Protein AF-A0A0H5C6K2-F1 (afdb_monomer_lite)

Organism: Cyberlindnera jadinii (strain ATCC 18201 / CBS 1600 / BCRC 20928 / JCM 3617 / NBRC 0987 / NRRL Y-1542) (NCBI:txid983966)

Sequence (205 aa):
MAVAGAQMPLRSHQVSTGSPVPYDTERLTTKINMSQKLSKSTRQRLQNIRKFIDPLELQDEFLLMTLYPSKTHSITVKQDSGETVNIDSKSLEMLGWSLYNLERTKATLEVGAENASDALDIFSSATHKKLQKQSTLSRFLSGKGYSDSVVTSTGQSTPYKMVQSSLFILLGIIAYKFGKKSAQEFLQQKVFSSRRNIFEIAAKS

Secondary structure (DSSP, 8-state):
-----------------------------EE--TTSPPPHHHHHHHHHHHHHHTT----HHHHHHHH-TTS-EEEEEE-TTS-EEEEEHHHHHHHHHHHHHHHHHHHHHHHHTTT-SSHHHHHHSHHHHHHTSHHHHHHHHHHTT-GGGPPPSSSSSPPHHHHHHHHHHHHHHHHHHHHHHHHHHHIIIIIISSTT-HHHHHHH-

Foldseek 3Di:
DDDDDDDDDDPPPPPPPPDDDDPPDPQPADEPDPPDDDDPLLVVLLVLVPVLQPPDDDDVLLLVCLQELVHWYWDWDQDPVRDIDIDILVQQLVQLVVLLVVLLLVLLQVVCVVPDPDSVVSCVDQLNVLLPDLVLVLVLCVVSVNQSSHDDPPPDRRDSVSSSSSSSSVLSVCCVPVNSVRSSVSCVDNARPDDSHSSVSSVVD

pLDDT: mean 78.68, std 19.59, range [29.94, 97.44]

Radius of gyration: 21.98 Å; chains: 1; bounding box: 91×37×50 Å

Structure (mmCIF, N/CA/C/O backbone):
data_AF-A0A0H5C6K2-F1
#
_entry.id   AF-A0A0H5C6K2-F1
#
loop_
_atom_site.group_PDB
_atom_site.id
_atom_site.type_symbol
_atom_site.label_atom_id
_atom_site.label_alt_id
_atom_site.label_comp_id
_atom_site.label_asym_id
_atom_site.label_entity_id
_atom_site.label_seq_id
_atom_site.pdbx_PDB_ins_code
_atom_site.Cartn_x
_atom_site.Cartn_y
_atom_site.Cartn_z
_atom_site.occupancy
_atom_site.B_iso_or_equiv
_atom_site.auth_seq_id
_atom_site.auth_comp_id
_atom_site.auth_asym_id
_atom_site.auth_atom_id
_atom_site.pdbx_PDB_model_num
ATOM 1 N N . MET A 1 1 ? 69.060 4.049 17.503 1.00 42.59 1 MET A N 1
ATOM 2 C CA . MET A 1 1 ? 68.219 4.868 16.604 1.00 42.59 1 MET A CA 1
ATOM 3 C C . MET A 1 1 ? 66.777 4.463 16.844 1.00 42.59 1 MET A C 1
ATOM 5 O O . MET A 1 1 ? 66.440 3.313 16.604 1.00 42.59 1 MET A O 1
ATOM 9 N N . ALA A 1 2 ? 65.988 5.353 17.442 1.00 38.66 2 ALA A N 1
ATOM 10 C CA . ALA A 1 2 ? 64.596 5.108 17.802 1.00 38.66 2 ALA A CA 1
ATOM 11 C C . ALA A 1 2 ? 63.689 5.574 16.656 1.00 38.66 2 ALA A C 1
ATOM 13 O O . ALA A 1 2 ? 63.807 6.717 16.221 1.00 38.66 2 ALA A O 1
ATOM 14 N N . VAL A 1 3 ? 62.801 4.703 16.174 1.00 42.66 3 VAL A N 1
ATOM 15 C CA . VAL A 1 3 ? 61.719 5.087 15.259 1.00 42.66 3 VAL A CA 1
ATOM 16 C C . VAL A 1 3 ? 60.439 5.124 16.082 1.00 42.66 3 VAL A C 1
ATOM 18 O O . VAL A 1 3 ? 59.968 4.104 16.579 1.00 42.66 3 VAL A O 1
ATOM 21 N N . ALA A 1 4 ? 59.948 6.343 16.288 1.00 37.59 4 ALA A N 1
ATOM 22 C CA . ALA A 1 4 ? 58.731 6.650 17.014 1.00 37.59 4 ALA A CA 1
ATOM 23 C C . ALA A 1 4 ? 57.501 6.122 16.261 1.00 37.59 4 ALA A C 1
ATOM 25 O O . ALA A 1 4 ? 57.364 6.318 15.052 1.00 37.59 4 ALA A O 1
ATOM 26 N N . GLY A 1 5 ? 56.595 5.475 16.995 1.00 38.56 5 GLY A N 1
ATOM 27 C CA . GLY A 1 5 ? 55.274 5.101 16.507 1.00 38.56 5 GLY A CA 1
ATOM 28 C C . GLY A 1 5 ? 54.424 6.346 16.267 1.00 38.56 5 GLY A C 1
ATOM 29 O O . GLY A 1 5 ? 54.070 7.057 17.205 1.00 38.56 5 GLY A O 1
ATOM 30 N N . ALA A 1 6 ? 54.087 6.603 15.005 1.00 39.78 6 ALA A N 1
ATOM 31 C CA . ALA A 1 6 ? 53.110 7.614 14.633 1.00 39.78 6 ALA A CA 1
ATOM 32 C C . ALA A 1 6 ? 51.699 7.035 14.814 1.00 39.78 6 ALA A C 1
ATOM 34 O O . ALA A 1 6 ? 51.180 6.308 13.969 1.00 39.78 6 ALA A O 1
ATOM 35 N N . GLN A 1 7 ? 51.092 7.346 15.954 1.00 40.09 7 GLN A N 1
ATOM 36 C CA . GLN A 1 7 ? 49.690 7.078 16.242 1.00 40.09 7 GLN A CA 1
ATOM 37 C C . GLN A 1 7 ? 48.852 8.139 15.514 1.00 40.09 7 GLN A C 1
ATOM 39 O O . GLN A 1 7 ? 48.909 9.320 15.852 1.00 40.09 7 GLN A O 1
ATOM 44 N N . MET A 1 8 ? 48.116 7.747 14.470 1.00 39.78 8 MET A N 1
ATOM 45 C CA . MET A 1 8 ? 47.188 8.663 13.803 1.00 39.78 8 MET A CA 1
ATOM 46 C C . MET A 1 8 ? 45.977 8.934 14.711 1.00 39.78 8 MET A C 1
ATOM 48 O O . MET A 1 8 ? 45.333 7.980 15.152 1.00 39.78 8 MET A O 1
ATOM 52 N N . PRO A 1 9 ? 45.620 10.202 14.986 1.00 40.38 9 PRO A N 1
ATOM 53 C CA . PRO A 1 9 ? 44.403 10.513 15.719 1.00 40.38 9 PRO A CA 1
ATOM 54 C C . PRO A 1 9 ? 43.186 10.327 14.804 1.00 40.38 9 PRO A C 1
ATOM 56 O O . PRO A 1 9 ? 43.041 11.011 13.789 1.00 40.38 9 PRO A O 1
ATOM 59 N N . LEU A 1 10 ? 42.281 9.421 15.182 1.00 40.25 10 LEU A N 1
ATOM 60 C CA . LEU A 1 10 ? 40.931 9.353 14.624 1.00 40.25 10 LEU A CA 1
ATOM 61 C C . LEU A 1 10 ? 40.199 10.650 14.993 1.00 40.25 10 LEU A C 1
ATOM 63 O O . LEU A 1 10 ? 39.719 10.809 16.115 1.00 40.25 10 LEU A O 1
ATOM 67 N N . ARG A 1 11 ? 40.130 11.601 14.056 1.00 38.72 11 ARG A N 1
ATOM 68 C CA . ARG A 1 11 ? 39.234 12.753 14.176 1.00 38.72 11 ARG A CA 1
ATOM 69 C C . ARG A 1 11 ? 37.800 12.236 14.150 1.00 38.72 11 ARG A C 1
ATOM 71 O O . ARG A 1 11 ? 37.319 11.760 13.125 1.00 38.72 11 ARG A O 1
ATOM 78 N N . SER A 1 12 ? 37.121 12.342 15.286 1.00 40.81 12 SER A N 1
ATOM 79 C CA . SER A 1 12 ? 35.677 12.206 15.376 1.00 40.81 12 SER A CA 1
ATOM 80 C C . SER A 1 12 ? 35.042 13.317 14.542 1.00 40.81 12 SER A C 1
ATOM 82 O O . SER A 1 12 ? 34.990 14.480 14.940 1.00 40.81 12 SER A O 1
ATOM 84 N N . HIS A 1 13 ? 34.563 12.978 13.349 1.00 36.88 13 HIS A N 1
ATOM 85 C CA . HIS A 1 13 ? 33.637 13.852 12.649 1.00 36.88 13 HIS A CA 1
ATOM 86 C C . HIS A 1 13 ? 32.327 13.854 13.440 1.00 36.88 13 HIS A C 1
ATOM 88 O O . HIS A 1 13 ? 31.492 12.963 13.300 1.00 36.88 13 HIS A O 1
ATOM 94 N N . GLN A 1 14 ? 32.174 14.854 14.312 1.00 33.66 14 GLN A N 1
ATOM 95 C CA . GLN A 1 14 ? 30.870 15.292 14.784 1.00 33.66 14 GLN A CA 1
ATOM 96 C C . GLN A 1 14 ? 30.034 15.620 13.547 1.00 33.66 14 GLN A C 1
ATOM 98 O O . GLN A 1 14 ? 30.289 16.597 12.843 1.00 33.66 14 GLN A O 1
ATOM 103 N N . VAL A 1 15 ? 29.049 14.773 13.261 1.00 30.81 15 VAL A N 1
ATOM 104 C CA . VAL A 1 15 ? 27.976 15.108 12.333 1.00 30.81 15 VAL A CA 1
ATOM 105 C C . VAL A 1 15 ? 27.206 16.243 12.994 1.00 30.81 15 VAL A C 1
ATOM 107 O O . VAL A 1 15 ? 26.457 16.022 13.942 1.00 30.81 15 VAL A O 1
ATOM 110 N N . SER A 1 16 ? 27.461 17.468 12.535 1.00 32.25 16 SER A N 1
ATOM 111 C CA . SER A 1 16 ? 26.659 18.638 12.873 1.00 32.25 16 SER A CA 1
ATOM 112 C C . SER A 1 16 ? 25.232 18.356 12.415 1.00 32.25 16 SER A C 1
ATOM 114 O O . SER A 1 16 ? 24.922 18.373 11.221 1.00 32.25 16 SER A O 1
ATOM 116 N N . THR A 1 17 ? 24.376 17.996 13.364 1.00 34.06 17 THR A N 1
ATOM 117 C CA . THR A 1 17 ? 22.940 17.890 13.165 1.00 34.06 17 THR A CA 1
ATOM 118 C C . THR A 1 17 ? 22.420 19.308 12.988 1.00 34.06 17 THR A C 1
ATOM 120 O O . THR A 1 17 ? 22.147 20.022 13.950 1.00 34.06 17 THR A O 1
ATOM 123 N N . GLY A 1 18 ? 22.353 19.733 11.723 1.00 29.94 18 GLY A N 1
ATOM 124 C CA . GLY A 1 18 ? 21.703 20.974 11.328 1.00 29.94 18 GLY A CA 1
ATOM 125 C C . GLY A 1 18 ? 20.353 21.095 12.031 1.00 29.94 18 GLY A C 1
ATOM 126 O O . GLY A 1 18 ? 19.579 20.137 12.078 1.00 29.94 18 GLY A O 1
ATOM 127 N N . SER A 1 19 ? 20.147 22.261 12.636 1.00 30.78 19 SER A N 1
ATOM 128 C CA . SER A 1 19 ? 19.061 22.597 13.547 1.00 30.78 19 SER A CA 1
ATOM 129 C C . SER A 1 19 ? 17.696 22.049 13.108 1.00 30.78 19 SER A C 1
ATOM 131 O O . SER A 1 19 ? 17.355 22.125 11.923 1.00 30.78 19 SER A O 1
ATOM 133 N N . PRO A 1 20 ? 16.873 21.540 14.044 1.00 35.91 20 PRO A N 1
ATOM 134 C CA . PRO A 1 20 ? 15.529 21.096 13.723 1.00 35.91 20 PRO A CA 1
ATOM 135 C C . PRO A 1 20 ? 14.710 22.293 13.236 1.00 35.91 20 PRO A C 1
ATOM 137 O O . PRO A 1 20 ? 14.534 23.280 13.947 1.00 35.91 20 PRO A O 1
ATOM 140 N N . VAL A 1 21 ? 14.208 22.197 12.005 1.00 32.75 21 VAL A N 1
ATOM 141 C CA . VAL A 1 21 ? 13.169 23.091 11.489 1.00 32.75 21 VAL A CA 1
ATOM 142 C C . VAL A 1 21 ? 11.980 23.013 12.457 1.00 32.75 21 VAL A C 1
ATOM 144 O O . VAL A 1 21 ? 11.513 21.898 12.724 1.00 32.75 21 VAL A O 1
ATOM 147 N N . PRO A 1 22 ? 11.484 24.137 13.006 1.00 32.56 22 PRO A N 1
ATOM 148 C CA . PRO A 1 22 ? 10.365 24.111 13.929 1.00 32.56 22 PRO A CA 1
ATOM 149 C C . PRO A 1 22 ? 9.102 23.827 13.117 1.00 32.56 22 PRO A C 1
ATOM 151 O O . PRO A 1 22 ? 8.524 24.709 12.490 1.00 32.56 22 PRO A O 1
ATOM 154 N N . TYR A 1 23 ? 8.694 22.563 13.074 1.00 31.61 23 TYR A N 1
ATOM 155 C CA . TYR A 1 23 ? 7.354 22.212 12.633 1.00 31.61 23 TYR A CA 1
ATOM 156 C C . TYR A 1 23 ? 6.417 22.388 13.821 1.00 31.61 23 TYR A C 1
ATOM 158 O O . TYR A 1 23 ? 6.232 21.456 14.610 1.00 31.61 23 TYR A O 1
ATOM 166 N N . ASP A 1 24 ? 5.810 23.570 13.915 1.00 33.16 24 ASP A N 1
ATOM 167 C CA . ASP A 1 24 ? 4.549 23.744 14.629 1.00 33.16 24 ASP A CA 1
ATOM 168 C C . ASP A 1 24 ? 3.523 22.809 13.984 1.00 33.16 24 ASP A C 1
ATOM 170 O O . ASP A 1 24 ? 2.923 23.076 12.943 1.00 33.16 24 ASP A O 1
ATOM 174 N N . THR A 1 25 ? 3.390 21.628 14.577 1.00 33.69 25 THR A N 1
ATOM 175 C CA . THR A 1 25 ? 2.281 20.725 14.322 1.00 33.69 25 THR A CA 1
ATOM 176 C C . THR A 1 25 ? 1.511 20.644 15.620 1.00 33.69 25 THR A C 1
ATOM 178 O O . THR A 1 25 ? 1.901 19.919 16.534 1.00 33.69 25 THR A O 1
ATOM 181 N N . GLU A 1 26 ? 0.399 21.368 15.699 1.00 30.89 26 GLU A N 1
ATOM 182 C CA . GLU A 1 26 ? -0.690 21.004 16.596 1.00 30.89 26 GLU A CA 1
ATOM 183 C C . GLU A 1 26 ? -1.102 19.564 16.249 1.00 30.89 26 GLU A C 1
ATOM 185 O O . GLU A 1 26 ? -1.871 19.286 15.325 1.00 30.89 26 GLU A O 1
ATOM 190 N N . ARG A 1 27 ? -0.477 18.597 16.927 1.00 37.56 27 ARG A N 1
ATOM 191 C CA . ARG A 1 27 ? -0.704 17.166 16.739 1.00 37.56 27 ARG A CA 1
ATOM 192 C C . ARG A 1 27 ? -2.030 16.805 17.391 1.00 37.56 27 ARG A C 1
ATOM 194 O O . ARG A 1 27 ? -2.074 16.330 18.523 1.00 37.56 27 ARG A O 1
ATOM 201 N N . LEU A 1 28 ? -3.115 16.996 16.651 1.00 35.28 28 LEU A N 1
ATOM 202 C CA . LEU A 1 28 ? -4.430 16.471 17.006 1.00 35.28 28 LEU A CA 1
ATOM 203 C C . LEU A 1 28 ? -4.390 14.935 16.960 1.00 35.28 28 LEU A C 1
ATOM 205 O O . LEU A 1 28 ? -4.628 14.312 15.923 1.00 35.28 28 LEU A O 1
ATOM 209 N N . THR A 1 29 ? -4.067 14.315 18.095 1.00 44.44 29 THR A N 1
ATOM 210 C CA . THR A 1 29 ? -4.203 12.867 18.285 1.00 44.44 29 THR A CA 1
ATOM 211 C C . THR A 1 29 ? -5.687 12.564 18.421 1.00 44.44 29 THR A C 1
ATOM 213 O O . THR A 1 29 ? -6.300 12.874 19.439 1.00 44.44 29 THR A O 1
ATOM 216 N N . THR A 1 30 ? -6.296 11.996 17.382 1.00 49.84 30 THR A N 1
ATOM 217 C CA . THR A 1 30 ? -7.721 11.646 17.428 1.00 49.84 30 THR A CA 1
ATOM 218 C C . THR A 1 30 ? -7.857 10.180 17.817 1.00 49.84 30 THR A C 1
ATOM 220 O O . THR A 1 30 ? -7.577 9.300 16.999 1.00 49.84 30 THR A O 1
ATOM 223 N N . LYS A 1 31 ? -8.310 9.912 19.049 1.00 54.56 31 LYS A N 1
ATOM 224 C CA . LYS A 1 31 ? -8.810 8.582 19.423 1.00 54.56 31 LYS A CA 1
ATOM 225 C C . LYS A 1 31 ? -10.087 8.317 18.626 1.00 54.56 31 LYS A C 1
ATOM 227 O O . LYS A 1 31 ? -11.020 9.117 18.678 1.00 54.56 31 LYS A O 1
ATOM 232 N N . ILE A 1 32 ? -10.125 7.224 17.872 1.00 57.81 32 ILE A N 1
ATOM 233 C CA . ILE A 1 32 ? -11.318 6.826 17.118 1.00 57.81 32 ILE A CA 1
ATOM 234 C C . ILE A 1 32 ? -12.356 6.332 18.138 1.00 57.81 32 ILE A C 1
ATOM 236 O O . ILE A 1 32 ? -12.211 5.251 18.699 1.00 57.81 32 ILE A O 1
ATOM 240 N N . ASN A 1 33 ? -13.369 7.153 18.436 1.00 51.69 33 ASN A N 1
ATOM 241 C CA . ASN A 1 33 ? -14.470 6.786 19.328 1.00 51.69 33 ASN A CA 1
ATOM 242 C C . ASN A 1 33 ? -15.646 6.256 18.489 1.00 51.69 33 ASN A C 1
ATOM 244 O O . ASN A 1 33 ? -16.314 7.017 17.791 1.00 51.69 33 ASN A O 1
ATOM 248 N N . MET A 1 34 ? -15.881 4.944 18.550 1.00 50.41 34 MET A N 1
ATOM 249 C CA . MET A 1 34 ? -16.854 4.206 17.725 1.00 50.41 34 MET A CA 1
ATOM 250 C C . MET A 1 34 ? -18.328 4.433 18.110 1.00 50.41 34 MET A C 1
ATOM 252 O O . MET A 1 34 ? -19.223 3.877 17.480 1.00 50.41 34 MET A O 1
ATOM 256 N N . SER A 1 35 ? -18.615 5.258 19.121 1.00 50.59 35 SER A N 1
ATOM 257 C CA . SER A 1 35 ? -19.991 5.536 19.566 1.00 50.59 35 SER A CA 1
ATOM 258 C C . SER A 1 35 ? -20.823 6.368 18.574 1.00 50.59 35 SER A C 1
ATOM 260 O O . SER A 1 35 ? -22.037 6.489 18.738 1.00 50.59 35 SER A O 1
ATOM 262 N N . GLN A 1 36 ? -20.214 6.913 17.515 1.00 56.66 36 GLN A N 1
ATOM 263 C CA . GLN A 1 36 ? -20.906 7.694 16.486 1.00 56.66 36 GLN A CA 1
ATOM 264 C C . GLN A 1 36 ? -21.163 6.877 15.213 1.00 56.66 36 GLN A C 1
ATOM 266 O O . GLN A 1 36 ? -20.256 6.280 14.634 1.00 56.66 36 GLN A O 1
ATOM 271 N N . LYS A 1 37 ? -22.410 6.901 14.718 1.00 69.94 37 LYS A N 1
ATOM 272 C CA . LYS A 1 37 ? -22.771 6.299 13.423 1.00 69.94 37 LYS A CA 1
ATOM 273 C C . LYS A 1 37 ? -21.938 6.929 12.298 1.00 69.94 37 LYS A C 1
ATOM 275 O O . LYS A 1 37 ? -22.050 8.126 12.042 1.00 69.94 37 LYS A O 1
ATOM 280 N N . LEU A 1 38 ? -21.171 6.109 11.573 1.00 79.38 38 LEU A N 1
ATOM 281 C CA . LEU A 1 38 ? -20.408 6.552 10.402 1.00 79.38 38 LEU A CA 1
ATOM 282 C C . LEU A 1 38 ? -21.331 7.152 9.330 1.00 79.38 38 LEU A C 1
ATOM 284 O O . LEU A 1 38 ? -22.403 6.607 9.031 1.00 79.38 38 LEU A O 1
ATOM 288 N N . SER A 1 39 ? -20.891 8.241 8.699 1.00 85.38 39 SER A N 1
ATOM 289 C CA . SER A 1 39 ? -21.607 8.867 7.582 1.00 85.38 39 SER A CA 1
ATOM 290 C C . SER A 1 39 ? -21.685 7.928 6.363 1.00 85.38 39 SER A C 1
ATOM 292 O O . SER A 1 39 ? -20.891 6.993 6.218 1.00 85.38 39 SER A O 1
ATOM 294 N N . LYS A 1 40 ? -22.640 8.174 5.453 1.00 86.19 40 LYS A N 1
ATOM 295 C CA . LYS A 1 40 ? -22.787 7.390 4.210 1.00 86.19 40 LYS A CA 1
ATOM 296 C C . LYS A 1 40 ? -21.520 7.450 3.345 1.00 86.19 40 LYS A C 1
ATOM 298 O O . LYS A 1 40 ? -21.114 6.434 2.788 1.00 86.19 40 LYS A O 1
ATOM 303 N N . SER A 1 41 ? -20.879 8.618 3.267 1.00 87.25 41 SER A N 1
ATOM 304 C CA . SER A 1 41 ? -19.651 8.804 2.487 1.00 87.25 41 SER A CA 1
ATOM 305 C C . SER A 1 41 ? -18.470 8.038 3.084 1.00 87.25 41 SER A C 1
ATOM 307 O O . SER A 1 41 ? -17.743 7.385 2.340 1.00 87.25 41 SER A O 1
ATOM 309 N N . THR A 1 42 ? -18.310 8.041 4.411 1.00 87.25 42 THR A N 1
ATOM 310 C CA . THR A 1 42 ? -17.263 7.259 5.083 1.00 87.25 42 THR A CA 1
ATOM 311 C C . THR A 1 42 ? -17.458 5.766 4.841 1.00 87.25 42 THR A C 1
ATOM 313 O O . THR A 1 42 ? -16.512 5.090 4.449 1.00 87.25 42 THR A O 1
ATOM 316 N N . ARG A 1 43 ? -18.690 5.253 4.964 1.00 88.12 43 ARG A N 1
ATOM 317 C CA . ARG A 1 43 ? -18.991 3.839 4.675 1.00 88.12 43 ARG A CA 1
ATOM 318 C C . ARG A 1 43 ? -18.649 3.446 3.236 1.00 88.12 43 ARG A C 1
ATOM 320 O O . ARG A 1 43 ? -18.035 2.404 3.030 1.00 88.12 43 ARG A O 1
ATOM 327 N N . GLN A 1 44 ? -18.982 4.286 2.254 1.00 90.25 44 GLN A N 1
ATOM 328 C CA . GLN A 1 44 ? -18.636 4.024 0.852 1.00 90.25 44 GLN A CA 1
ATOM 329 C C . GLN A 1 44 ? -17.117 3.960 0.634 1.00 90.25 44 GLN A C 1
ATOM 331 O O . GLN A 1 44 ? -16.626 3.081 -0.071 1.00 90.25 44 GLN A O 1
ATOM 336 N N . ARG A 1 45 ? -16.358 4.862 1.264 1.00 91.56 45 ARG A N 1
ATOM 337 C CA . ARG A 1 45 ? -14.889 4.874 1.178 1.00 91.56 45 ARG A CA 1
ATOM 338 C C . ARG A 1 45 ? -14.268 3.638 1.830 1.00 91.56 45 ARG A C 1
ATOM 340 O O . ARG A 1 45 ? -13.368 3.037 1.252 1.00 91.56 45 ARG A O 1
ATOM 347 N N . LEU A 1 46 ? -14.792 3.206 2.979 1.00 91.56 46 LEU A N 1
ATOM 348 C CA . LEU A 1 46 ? -14.381 1.952 3.618 1.00 91.56 46 LEU A CA 1
ATOM 349 C C . LEU A 1 46 ? -14.656 0.743 2.717 1.00 91.56 46 LEU A C 1
ATOM 351 O O . LEU A 1 46 ? -13.798 -0.124 2.585 1.00 91.56 46 LEU A O 1
ATOM 355 N N . GLN A 1 47 ? -15.806 0.699 2.038 1.00 91.31 47 GLN A N 1
ATOM 356 C CA . GLN A 1 47 ? -16.108 -0.365 1.075 1.00 91.31 47 GLN A CA 1
ATOM 357 C C . GLN A 1 47 ? -15.129 -0.393 -0.104 1.00 91.31 47 GLN A C 1
ATOM 359 O O . GLN A 1 47 ? -14.753 -1.474 -0.552 1.00 91.31 47 GLN A O 1
ATOM 364 N N . ASN A 1 48 ? -14.694 0.766 -0.600 1.00 91.31 48 ASN A N 1
ATOM 365 C CA . ASN A 1 48 ? -13.698 0.828 -1.669 1.00 91.31 48 ASN A CA 1
ATOM 366 C C . ASN A 1 48 ? -12.354 0.236 -1.217 1.00 91.31 48 ASN A C 1
ATOM 368 O O . ASN A 1 48 ? -11.753 -0.540 -1.958 1.00 91.31 48 ASN A O 1
ATOM 372 N N . ILE A 1 49 ? -11.924 0.517 0.019 1.00 93.00 49 ILE A N 1
ATOM 373 C CA . ILE A 1 49 ? -10.722 -0.111 0.588 1.00 93.00 49 ILE A CA 1
ATOM 374 C C . ILE A 1 49 ? -10.929 -1.615 0.764 1.00 93.00 49 ILE A C 1
ATOM 376 O O . ILE A 1 49 ? -10.058 -2.383 0.374 1.00 93.00 49 ILE A O 1
ATOM 380 N N . ARG A 1 50 ? -12.086 -2.053 1.278 1.00 93.56 50 ARG A N 1
ATOM 381 C CA . ARG A 1 50 ? -12.415 -3.483 1.435 1.00 93.56 50 ARG A CA 1
ATOM 382 C C . ARG A 1 50 ? -12.310 -4.239 0.109 1.00 93.56 50 ARG A C 1
ATOM 384 O O . ARG A 1 50 ? -11.655 -5.270 0.047 1.00 93.56 50 ARG A O 1
ATOM 391 N N . LYS A 1 51 ? -12.852 -3.676 -0.975 1.00 92.25 51 LYS A N 1
ATOM 392 C CA . LYS A 1 51 ? -12.707 -4.236 -2.332 1.00 92.25 51 LYS A CA 1
ATOM 393 C C . LYS A 1 51 ? -11.250 -4.310 -2.788 1.00 92.25 51 LYS A C 1
ATOM 395 O O . LYS A 1 51 ? -10.877 -5.224 -3.515 1.00 92.25 51 LYS A O 1
ATOM 400 N N . PHE A 1 52 ? -10.430 -3.342 -2.388 1.00 91.88 52 PHE A N 1
ATOM 401 C CA . PHE A 1 52 ? -9.012 -3.320 -2.731 1.00 91.88 52 PHE A CA 1
ATOM 402 C C . PHE A 1 52 ? -8.213 -4.407 -1.991 1.00 91.88 52 PHE A C 1
ATOM 404 O O . PHE A 1 52 ? -7.330 -5.019 -2.595 1.00 91.88 52 PHE A O 1
ATOM 411 N N . ILE A 1 53 ? -8.542 -4.678 -0.721 1.00 92.56 53 ILE A N 1
ATOM 412 C CA . ILE A 1 53 ? -7.842 -5.662 0.128 1.00 92.56 53 ILE A CA 1
ATOM 413 C C . ILE A 1 53 ? -8.384 -7.087 0.080 1.00 92.56 53 ILE A C 1
ATOM 415 O O . ILE A 1 53 ? -7.741 -7.980 0.623 1.00 92.56 53 ILE A O 1
ATOM 419 N N . ASP A 1 54 ? -9.529 -7.302 -0.561 1.00 89.19 54 ASP A N 1
ATOM 420 C CA . ASP A 1 54 ? -10.159 -8.614 -0.709 1.00 89.19 54 ASP A CA 1
ATOM 421 C C . ASP A 1 54 ? -9.142 -9.720 -1.081 1.00 89.19 54 ASP A C 1
ATOM 423 O O . ASP A 1 54 ? -8.336 -9.507 -2.004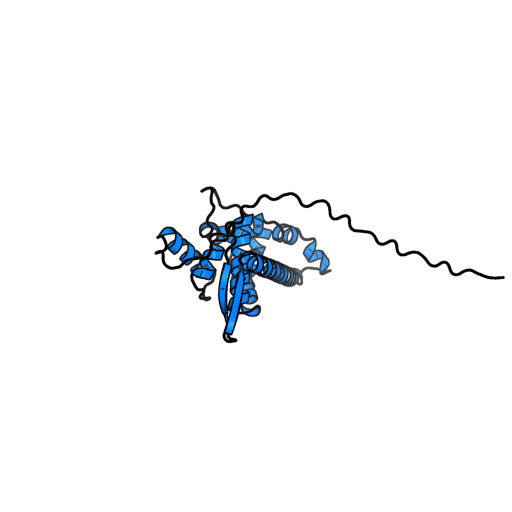 1.00 89.19 54 ASP A O 1
ATOM 427 N N . PRO A 1 55 ? -9.142 -10.878 -0.386 1.00 89.69 55 PRO A N 1
ATOM 428 C CA . PRO A 1 55 ? -10.139 -11.349 0.593 1.00 89.69 55 PRO A CA 1
ATOM 429 C C . PRO A 1 55 ? -9.843 -10.998 2.067 1.00 89.69 55 PRO A C 1
ATOM 431 O O . PRO A 1 55 ? -10.405 -11.609 2.972 1.00 89.69 55 PRO A O 1
ATOM 434 N N . LEU A 1 56 ? -8.940 -10.054 2.355 1.00 90.69 56 LEU A N 1
ATOM 435 C CA . LEU A 1 56 ? -8.572 -9.730 3.738 1.00 90.69 56 LEU A CA 1
ATOM 436 C C . LEU A 1 56 ? -9.670 -8.931 4.457 1.00 90.69 56 LEU A C 1
ATOM 438 O O . LEU A 1 56 ? -10.092 -7.869 3.995 1.00 90.69 56 LEU A O 1
ATOM 442 N N . GLU A 1 57 ? -10.069 -9.386 5.646 1.00 91.25 57 GLU A N 1
ATOM 443 C CA . GLU A 1 57 ? -11.084 -8.716 6.463 1.00 91.25 57 GLU A CA 1
ATOM 444 C C . GLU A 1 57 ? -10.470 -7.908 7.610 1.00 91.25 57 GLU A C 1
ATOM 446 O O . GLU A 1 57 ? -9.994 -8.443 8.610 1.00 91.25 57 GLU A O 1
ATOM 451 N N . LEU A 1 58 ? -10.508 -6.580 7.484 1.00 88.44 58 LEU A N 1
ATOM 452 C CA . LEU A 1 58 ? -10.058 -5.657 8.526 1.00 88.44 58 LEU A CA 1
ATOM 453 C C . LEU A 1 58 ? -11.235 -5.027 9.279 1.00 88.44 58 LEU A C 1
ATOM 455 O O . LEU A 1 58 ? -12.302 -4.772 8.711 1.00 88.44 58 LEU A O 1
ATOM 459 N N . GLN A 1 59 ? -11.014 -4.744 10.562 1.00 86.94 59 GLN A N 1
ATOM 460 C CA . GLN A 1 59 ? -11.951 -3.982 11.388 1.00 86.94 59 GLN A CA 1
ATOM 461 C C . GLN A 1 59 ? -11.967 -2.509 10.951 1.00 86.94 59 GLN A C 1
ATOM 463 O O . GLN A 1 59 ? -10.972 -1.994 10.428 1.00 86.94 59 GLN A O 1
ATOM 468 N N . ASP A 1 60 ? -13.098 -1.831 11.149 1.00 86.44 60 ASP A N 1
ATOM 469 C CA . ASP A 1 60 ? -13.288 -0.452 10.684 1.00 86.44 60 ASP A CA 1
ATOM 470 C C . ASP A 1 60 ? -12.291 0.519 11.329 1.00 86.44 60 ASP A C 1
ATOM 472 O O . ASP A 1 60 ? -11.834 1.434 10.650 1.00 86.44 60 ASP A O 1
ATOM 476 N N . GLU A 1 61 ? -11.878 0.306 12.582 1.00 85.19 61 GLU A N 1
ATOM 477 C CA . GLU A 1 61 ? -10.914 1.164 13.280 1.00 85.19 61 GLU A CA 1
ATOM 478 C C . GLU A 1 61 ? -9.589 1.254 12.521 1.00 85.19 61 GLU A C 1
ATOM 480 O O . GLU A 1 61 ? -9.059 2.345 12.312 1.00 85.19 61 GLU A O 1
ATOM 485 N N . PHE A 1 62 ? -9.091 0.113 12.045 1.00 89.25 62 PHE A N 1
ATOM 486 C CA . PHE A 1 62 ? -7.882 0.046 11.235 1.00 89.25 62 PHE A CA 1
ATOM 487 C C . PHE A 1 62 ? -8.086 0.716 9.874 1.00 89.25 62 PHE A C 1
ATOM 489 O O . PHE A 1 62 ? -7.257 1.512 9.433 1.00 89.25 62 PHE A O 1
ATOM 496 N N . LEU A 1 63 ? -9.210 0.447 9.209 1.00 91.06 63 LEU A N 1
ATOM 497 C CA . LEU A 1 63 ? -9.496 1.042 7.905 1.00 91.06 63 LEU A CA 1
ATOM 498 C C . LEU A 1 63 ? -9.658 2.568 7.986 1.00 91.06 63 LEU A C 1
ATOM 500 O O . LEU A 1 63 ? -9.203 3.282 7.094 1.00 91.06 63 LEU A O 1
ATOM 504 N N . LEU A 1 64 ? -10.229 3.096 9.068 1.00 89.69 64 LEU A N 1
ATOM 505 C CA . LEU A 1 64 ? -10.348 4.535 9.305 1.00 89.69 64 LEU A CA 1
ATOM 506 C C . LEU A 1 64 ? -8.974 5.222 9.371 1.00 89.69 64 LEU A C 1
ATOM 508 O O . LEU A 1 64 ? -8.840 6.331 8.852 1.00 89.69 64 LEU A O 1
ATOM 512 N N . MET A 1 65 ? -7.940 4.560 9.908 1.00 90.06 65 MET A N 1
ATOM 513 C CA . MET A 1 65 ? -6.566 5.094 9.906 1.00 90.06 65 MET A CA 1
ATOM 514 C C . MET A 1 65 ? -6.030 5.305 8.483 1.00 90.06 65 MET A C 1
ATOM 516 O O . MET A 1 65 ? -5.243 6.218 8.248 1.00 90.06 65 MET A O 1
ATOM 520 N N . THR A 1 66 ? -6.485 4.499 7.520 1.00 92.25 66 THR A N 1
ATOM 521 C CA . THR A 1 66 ? -6.075 4.608 6.111 1.00 92.25 66 THR A CA 1
ATOM 522 C C . THR A 1 66 ? -6.834 5.697 5.349 1.00 92.25 66 THR A C 1
ATOM 524 O O . THR A 1 66 ? -6.310 6.238 4.376 1.00 92.25 66 THR A O 1
ATOM 527 N N . LEU A 1 67 ? -8.048 6.061 5.784 1.00 89.50 67 LEU A N 1
ATOM 528 C CA . LEU A 1 67 ? -8.842 7.120 5.151 1.00 89.50 67 LEU A CA 1
ATOM 529 C C . LEU A 1 67 ? -8.253 8.512 5.382 1.00 89.50 67 LEU A C 1
ATOM 531 O O . LEU A 1 67 ? -8.368 9.370 4.508 1.00 89.50 67 LEU A O 1
ATOM 535 N N . TYR A 1 68 ? -7.646 8.737 6.549 1.00 85.88 68 TYR A N 1
ATOM 536 C CA . TYR A 1 68 ? -7.171 10.047 7.001 1.00 85.88 68 TYR A CA 1
ATOM 537 C C . TYR A 1 68 ? -5.658 10.035 7.281 1.00 85.88 68 TYR A C 1
ATOM 539 O O . TYR A 1 68 ? -5.240 10.278 8.412 1.00 85.88 68 TYR A O 1
ATOM 547 N N . PRO A 1 69 ? -4.808 9.803 6.265 1.00 84.62 69 PRO A N 1
ATOM 548 C CA . PRO A 1 69 ? -3.364 9.643 6.457 1.00 84.62 69 PRO A CA 1
ATOM 549 C C . PRO A 1 69 ? -2.662 10.890 7.024 1.00 84.62 69 PRO A C 1
ATOM 551 O O . PRO A 1 69 ? -1.574 10.792 7.575 1.00 84.62 69 PRO A O 1
ATOM 554 N N . SER A 1 70 ? -3.267 12.081 6.930 1.00 80.81 70 SER A N 1
ATOM 555 C CA . SER A 1 70 ? -2.725 13.299 7.555 1.00 80.81 70 SER A CA 1
ATOM 556 C C . SER A 1 70 ? -2.902 13.361 9.068 1.00 80.81 70 SER A C 1
ATOM 558 O O . SER A 1 70 ? -2.249 14.174 9.723 1.00 80.81 70 SER A O 1
ATOM 560 N N . LYS A 1 71 ? -3.797 12.551 9.634 1.00 80.31 71 LYS A N 1
ATOM 561 C CA . LYS A 1 71 ? -4.071 12.544 11.066 1.00 80.31 71 LYS A CA 1
ATOM 562 C C . LYS A 1 71 ? -3.224 11.476 11.739 1.00 80.31 71 LYS A C 1
ATOM 564 O O . LYS A 1 71 ? -3.086 10.353 11.259 1.00 80.31 71 LYS A O 1
ATOM 569 N N . THR A 1 72 ? -2.669 11.830 12.895 1.00 78.31 72 THR A N 1
ATOM 570 C CA . THR A 1 72 ? -2.050 10.823 13.757 1.00 78.31 72 THR A CA 1
ATOM 571 C C . THR A 1 72 ? -3.173 10.123 14.508 1.00 78.31 72 THR A C 1
ATOM 573 O O . THR A 1 72 ? -3.832 10.716 15.365 1.00 78.31 72 THR A O 1
ATOM 576 N N . HIS A 1 73 ? -3.419 8.876 14.129 1.00 80.38 73 HIS A N 1
ATOM 577 C CA . HIS A 1 73 ? -4.375 8.006 14.789 1.00 80.38 73 HIS A CA 1
ATOM 578 C C . HIS A 1 73 ? -3.627 7.052 15.695 1.00 80.38 73 HIS A C 1
ATOM 580 O O . HIS A 1 73 ? -2.533 6.607 15.355 1.00 80.38 73 HIS A O 1
ATOM 586 N N . SER A 1 74 ? -4.234 6.728 16.825 1.00 84.44 74 SER A N 1
ATOM 587 C CA . SER A 1 74 ? -3.750 5.675 17.694 1.00 84.44 74 SER A CA 1
ATOM 588 C C . SER A 1 74 ? -4.908 4.807 18.152 1.00 84.44 74 SER A C 1
ATOM 590 O O . SER A 1 74 ? -6.006 5.298 18.437 1.00 84.44 74 SER A O 1
ATOM 592 N N . ILE A 1 75 ? -4.662 3.504 18.174 1.00 81.31 75 ILE A N 1
ATOM 593 C CA . ILE A 1 75 ? -5.598 2.499 18.659 1.00 81.31 75 ILE A CA 1
ATOM 594 C C . ILE A 1 75 ? -4.910 1.682 19.740 1.00 81.31 75 ILE A C 1
ATOM 596 O O . ILE A 1 75 ? -3.738 1.321 19.644 1.00 81.31 75 ILE A O 1
ATOM 600 N N . THR A 1 76 ? -5.659 1.415 20.796 1.00 82.25 76 THR A N 1
ATOM 601 C CA . THR A 1 76 ? -5.184 0.653 21.938 1.00 82.25 76 THR A CA 1
ATOM 602 C C . THR A 1 76 ? -5.724 -0.762 21.815 1.00 82.25 76 THR A C 1
ATOM 604 O O . THR A 1 76 ? -6.935 -0.964 21.872 1.00 82.25 76 THR A O 1
ATOM 607 N N . VAL A 1 77 ? -4.832 -1.730 21.620 1.00 79.25 77 VAL A N 1
ATOM 608 C CA . VAL A 1 77 ? -5.183 -3.141 21.445 1.00 79.25 77 VAL A CA 1
ATOM 609 C C . VAL A 1 77 ? -4.728 -3.910 22.676 1.00 79.25 77 VAL A C 1
ATOM 611 O O . VAL A 1 77 ? -3.567 -3.824 23.072 1.00 79.25 77 VAL A O 1
ATOM 614 N N . LYS A 1 78 ? -5.647 -4.664 23.283 1.00 77.75 78 LYS A N 1
ATOM 615 C CA . LYS A 1 78 ? -5.296 -5.648 24.309 1.00 77.75 78 LYS A CA 1
ATOM 616 C C . LYS A 1 78 ? -4.823 -6.919 23.618 1.00 77.75 78 LYS A C 1
ATOM 618 O O . LYS A 1 78 ? -5.541 -7.449 22.775 1.00 77.75 78 LYS A O 1
ATOM 623 N N . GLN A 1 79 ? -3.621 -7.363 23.953 1.00 75.31 79 GLN A N 1
ATOM 624 C CA . GLN A 1 79 ? -3.086 -8.641 23.509 1.00 75.31 79 GLN A CA 1
ATOM 625 C C . GLN A 1 79 ? -3.578 -9.775 24.408 1.00 75.31 79 GLN A C 1
ATOM 627 O O . GLN A 1 79 ? -3.983 -9.549 25.550 1.00 75.31 79 GLN A O 1
ATOM 632 N N . ASP A 1 80 ? -3.471 -11.005 23.908 1.00 71.81 80 ASP A N 1
ATOM 633 C CA . ASP A 1 80 ? -3.811 -12.220 24.658 1.00 71.81 80 ASP A CA 1
ATOM 634 C C . ASP A 1 80 ? -2.935 -12.395 25.912 1.00 71.81 80 ASP A C 1
ATOM 636 O O . ASP A 1 80 ? -3.361 -12.997 26.894 1.00 71.81 80 ASP A O 1
ATOM 640 N N . SER A 1 81 ? -1.736 -11.800 25.917 1.00 75.56 81 SER A N 1
ATOM 641 C CA . SER A 1 81 ? -0.832 -11.715 27.073 1.00 75.56 81 SER A CA 1
ATOM 642 C C . SER A 1 81 ? -1.348 -10.813 28.205 1.00 75.56 81 SER A C 1
ATOM 644 O O . SER A 1 81 ? -0.732 -10.747 29.266 1.00 75.56 81 SER A O 1
ATOM 646 N N . GLY A 1 82 ? -2.441 -10.075 27.984 1.00 74.81 82 GLY A N 1
ATOM 647 C CA . GLY A 1 82 ? -2.936 -9.032 28.884 1.00 74.81 82 GLY A CA 1
ATOM 648 C C . GLY A 1 82 ? -2.219 -7.687 28.725 1.00 74.81 82 GLY A C 1
ATOM 649 O O . GLY A 1 82 ? -2.681 -6.680 29.269 1.00 74.81 82 GLY A O 1
ATOM 650 N N . GLU A 1 83 ? -1.133 -7.633 27.947 1.00 78.94 83 GLU A N 1
ATOM 651 C CA . GLU A 1 83 ? -0.440 -6.389 27.632 1.00 78.94 83 GLU A CA 1
ATOM 652 C C . GLU A 1 83 ? -1.297 -5.510 26.718 1.00 78.94 83 GLU A C 1
ATOM 654 O O . GLU A 1 83 ? -1.989 -5.970 25.807 1.00 78.94 83 GLU A O 1
ATOM 659 N N . THR A 1 84 ? -1.263 -4.207 26.972 1.00 80.12 84 THR A N 1
ATOM 660 C CA . THR A 1 84 ? -1.969 -3.227 26.158 1.00 80.12 84 THR A CA 1
ATOM 661 C C . THR A 1 84 ? -0.968 -2.499 25.276 1.00 80.12 84 THR A C 1
ATOM 663 O O . THR A 1 84 ? -0.118 -1.768 25.777 1.00 80.12 84 THR A O 1
ATOM 666 N N . VAL A 1 85 ? -1.090 -2.663 23.960 1.00 81.31 85 VAL A N 1
ATOM 667 C CA . VAL A 1 85 ? -0.196 -2.031 22.986 1.00 81.31 85 VAL A CA 1
ATOM 668 C C . VAL A 1 85 ? -0.906 -0.873 22.304 1.00 81.31 85 VAL A C 1
ATOM 670 O O . VAL A 1 85 ? -2.040 -0.994 21.835 1.00 81.31 85 VAL A O 1
ATOM 673 N N . ASN A 1 86 ? -0.225 0.268 22.247 1.00 84.06 86 ASN A N 1
ATOM 674 C CA . ASN A 1 86 ? -0.684 1.427 21.502 1.00 84.06 86 ASN A CA 1
ATOM 675 C C . ASN A 1 86 ? -0.073 1.407 20.101 1.00 84.06 86 ASN A C 1
ATOM 677 O O . ASN A 1 86 ? 1.146 1.439 19.956 1.00 84.06 86 ASN A O 1
ATOM 681 N N . ILE A 1 87 ? -0.920 1.361 19.080 1.00 84.94 87 ILE A N 1
ATOM 682 C CA . ILE A 1 87 ? -0.499 1.299 17.683 1.00 84.94 87 ILE A CA 1
ATOM 683 C C . ILE A 1 87 ? -0.831 2.635 17.047 1.00 84.94 87 ILE A C 1
ATOM 685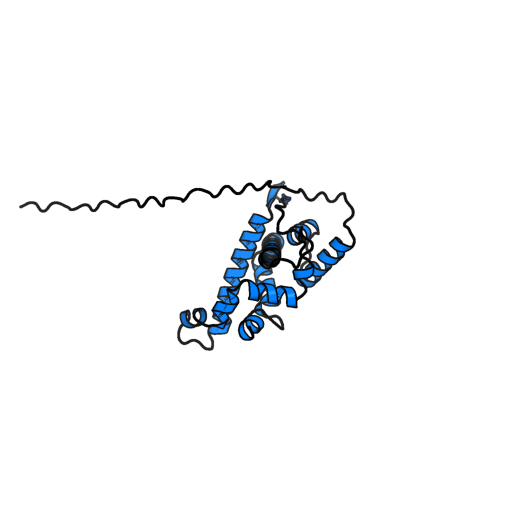 O O . ILE A 1 87 ? -2.005 2.995 16.936 1.00 84.94 87 ILE A O 1
ATOM 689 N N . ASP A 1 88 ? 0.191 3.369 16.624 1.00 89.88 88 ASP A N 1
ATOM 690 C CA . ASP A 1 88 ? 0.016 4.639 15.936 1.00 89.88 88 ASP A CA 1
ATOM 691 C C . ASP A 1 88 ? 0.130 4.496 14.408 1.00 89.88 88 ASP A C 1
ATOM 693 O O . ASP A 1 88 ? 0.822 3.620 13.879 1.00 89.88 88 ASP A O 1
ATOM 697 N N . SER A 1 89 ? -0.561 5.376 13.680 1.00 90.31 89 SER A N 1
ATOM 698 C CA . SER A 1 89 ? -0.583 5.355 12.215 1.00 90.31 89 SER A CA 1
ATOM 699 C C . SER A 1 89 ? 0.783 5.607 11.581 1.00 90.31 89 SER A C 1
ATOM 701 O O . SER A 1 89 ? 1.026 5.088 10.496 1.00 90.31 89 SER A O 1
ATOM 703 N N . LYS A 1 90 ? 1.694 6.340 12.235 1.00 91.75 90 LYS A N 1
ATOM 704 C CA . LYS A 1 90 ? 3.029 6.621 11.682 1.00 91.75 90 LYS A CA 1
ATOM 705 C C . LYS A 1 90 ? 3.926 5.392 11.751 1.00 91.75 90 LYS A C 1
ATOM 707 O O . LYS A 1 90 ? 4.625 5.102 10.787 1.00 91.75 90 LYS A O 1
ATOM 712 N N . SER A 1 91 ? 3.876 4.639 12.846 1.00 92.50 91 SER A N 1
ATOM 713 C CA . SER A 1 91 ? 4.582 3.361 12.971 1.00 92.50 91 SER A CA 1
ATOM 714 C C . SER A 1 91 ? 4.119 2.362 11.911 1.00 92.50 91 SER A C 1
ATOM 716 O O . SER A 1 91 ? 4.944 1.716 11.262 1.00 92.50 91 SER A O 1
ATOM 718 N N . LEU A 1 92 ? 2.808 2.296 11.658 1.00 95.19 92 LEU A N 1
ATOM 719 C CA . LEU A 1 92 ? 2.246 1.476 10.580 1.00 95.19 92 LEU A CA 1
ATOM 720 C C . LEU A 1 92 ? 2.673 1.972 9.192 1.00 95.19 92 LEU A C 1
ATOM 722 O O . LEU A 1 92 ? 3.054 1.163 8.348 1.00 95.19 92 LEU A O 1
ATOM 726 N N . GLU A 1 93 ? 2.664 3.285 8.958 1.00 96.19 93 GLU A N 1
ATOM 727 C CA . GLU A 1 93 ? 3.142 3.883 7.709 1.00 96.19 93 GLU A CA 1
ATOM 728 C C . GLU A 1 93 ? 4.609 3.526 7.437 1.00 96.19 93 GLU A C 1
ATOM 730 O O . GLU A 1 93 ? 4.940 3.075 6.342 1.00 96.19 93 GLU A O 1
ATOM 735 N N . MET A 1 94 ? 5.490 3.667 8.434 1.00 95.38 94 MET A N 1
ATOM 736 C CA . MET A 1 94 ? 6.908 3.315 8.303 1.00 95.38 94 MET A CA 1
ATOM 737 C C . MET A 1 94 ? 7.104 1.828 7.995 1.00 95.38 94 MET A C 1
ATOM 739 O O . MET A 1 94 ? 7.917 1.477 7.131 1.00 95.38 94 MET A O 1
ATOM 743 N N . LEU A 1 95 ? 6.352 0.953 8.671 1.00 95.25 95 LEU A N 1
ATOM 744 C CA . LEU A 1 95 ? 6.382 -0.486 8.418 1.00 95.25 95 LEU A CA 1
ATOM 745 C C . LEU A 1 95 ? 5.965 -0.798 6.975 1.00 95.25 95 LEU A C 1
ATOM 747 O O . LEU A 1 95 ? 6.683 -1.497 6.258 1.00 95.25 95 LEU A O 1
ATOM 751 N N . GLY A 1 96 ? 4.837 -0.249 6.523 1.00 97.44 96 GLY A N 1
ATOM 752 C CA . GLY A 1 96 ? 4.336 -0.481 5.172 1.00 97.44 96 GLY A CA 1
ATOM 753 C C . GLY A 1 96 ? 5.219 0.115 4.080 1.00 97.44 96 GLY A C 1
ATOM 754 O O . GLY A 1 96 ? 5.419 -0.525 3.050 1.00 97.44 96 GLY A O 1
ATOM 755 N N . TRP A 1 97 ? 5.809 1.291 4.310 1.00 96.75 97 TRP A N 1
ATOM 756 C CA . TRP A 1 97 ? 6.796 1.890 3.407 1.00 96.75 97 TRP A CA 1
ATOM 757 C C . TRP A 1 97 ? 8.033 0.998 3.256 1.00 96.75 97 TRP A C 1
ATOM 759 O O . TRP A 1 97 ? 8.486 0.742 2.137 1.00 96.75 97 TRP A O 1
ATOM 769 N N . SER A 1 98 ? 8.550 0.476 4.372 1.00 96.50 98 SER A N 1
ATOM 770 C CA . SER A 1 98 ? 9.716 -0.415 4.374 1.00 96.50 98 SER A CA 1
ATOM 771 C C . SER A 1 98 ? 9.425 -1.715 3.621 1.00 96.50 98 SER A C 1
ATOM 773 O O . SER A 1 98 ? 10.216 -2.127 2.771 1.00 96.50 98 SER A O 1
ATOM 775 N N . LEU A 1 99 ? 8.260 -2.325 3.871 1.00 96.19 99 LEU A N 1
ATOM 776 C 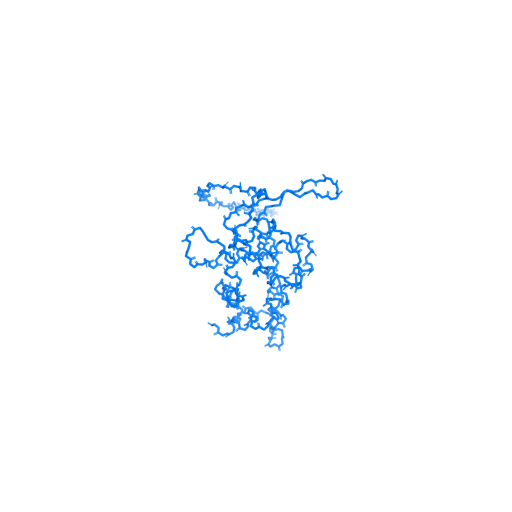CA . LEU A 1 99 ? 7.811 -3.532 3.171 1.00 96.19 99 LEU A CA 1
ATOM 777 C C . LEU A 1 99 ? 7.628 -3.294 1.672 1.00 96.19 99 LEU A C 1
ATOM 779 O O . LEU A 1 99 ? 8.127 -4.073 0.864 1.00 96.19 99 LEU A O 1
ATOM 783 N N . TYR A 1 100 ? 6.960 -2.203 1.294 1.00 96.12 100 TYR A N 1
ATOM 784 C CA . TYR A 1 100 ? 6.752 -1.856 -0.108 1.00 96.12 100 TYR A CA 1
ATOM 785 C C . TYR A 1 100 ? 8.078 -1.711 -0.857 1.00 96.12 100 TYR A C 1
ATOM 787 O O . TYR A 1 100 ? 8.230 -2.257 -1.949 1.00 96.12 100 TYR A O 1
ATOM 795 N N . ASN A 1 101 ? 9.052 -1.001 -0.280 1.00 94.00 101 ASN A N 1
ATOM 796 C CA . ASN A 1 101 ? 10.348 -0.812 -0.926 1.00 94.00 101 ASN A CA 1
ATOM 797 C C . ASN A 1 101 ? 11.115 -2.123 -1.078 1.00 94.00 101 ASN A C 1
ATOM 799 O O . ASN A 1 101 ? 11.701 -2.343 -2.136 1.00 94.00 101 ASN A O 1
ATOM 803 N N . LEU A 1 102 ? 11.090 -2.986 -0.059 1.00 94.12 102 LEU A N 1
ATOM 804 C CA . LEU A 1 102 ? 11.728 -4.298 -0.121 1.00 94.12 102 LEU A CA 1
ATOM 805 C C . LEU A 1 102 ? 11.124 -5.153 -1.241 1.00 94.12 102 LEU A C 1
ATOM 807 O O . LEU A 1 102 ? 11.851 -5.632 -2.110 1.00 94.12 102 LEU A O 1
ATOM 811 N N . GLU A 1 103 ? 9.798 -5.295 -1.257 1.00 94.12 103 GLU A N 1
ATOM 812 C CA . GLU A 1 103 ? 9.114 -6.122 -2.253 1.00 94.12 103 GLU A CA 1
ATOM 813 C C . GLU A 1 103 ? 9.219 -5.538 -3.662 1.00 94.12 103 GLU A C 1
ATOM 815 O O . GLU A 1 103 ? 9.403 -6.281 -4.619 1.00 94.12 103 GLU A O 1
ATOM 820 N N . ARG A 1 104 ? 9.197 -4.208 -3.808 1.00 92.88 104 ARG A N 1
ATOM 821 C CA . ARG A 1 104 ? 9.438 -3.553 -5.100 1.00 92.88 104 ARG A CA 1
ATOM 822 C C . ARG A 1 104 ? 10.838 -3.862 -5.622 1.00 92.88 104 ARG A C 1
ATOM 824 O O . ARG A 1 104 ? 10.992 -4.137 -6.810 1.00 92.88 104 ARG A O 1
ATOM 831 N N . THR A 1 105 ? 11.857 -3.780 -4.768 1.00 90.62 105 THR A N 1
ATOM 832 C CA . THR A 1 105 ? 13.240 -4.099 -5.151 1.00 90.62 105 THR A CA 1
ATOM 833 C C . THR A 1 105 ? 13.350 -5.557 -5.579 1.00 90.62 105 THR A C 1
ATOM 835 O O . THR A 1 105 ? 13.884 -5.826 -6.651 1.00 90.62 105 THR A O 1
ATOM 838 N N . LYS A 1 106 ? 12.767 -6.478 -4.803 1.00 90.62 106 LYS A N 1
ATOM 839 C CA . LYS A 1 106 ? 12.717 -7.903 -5.142 1.00 90.62 106 LYS A CA 1
ATOM 840 C C . LYS A 1 106 ? 12.027 -8.148 -6.489 1.00 90.62 106 LYS A C 1
ATOM 842 O O . LYS A 1 106 ? 12.630 -8.749 -7.367 1.00 90.62 106 LYS A O 1
ATOM 847 N N . ALA A 1 107 ? 10.833 -7.596 -6.691 1.00 89.00 107 ALA A N 1
ATOM 848 C CA . ALA A 1 107 ? 10.093 -7.735 -7.944 1.00 89.00 107 ALA A CA 1
ATOM 849 C C . ALA A 1 107 ? 10.846 -7.123 -9.141 1.00 89.00 107 ALA A C 1
ATOM 851 O O . ALA A 1 107 ? 10.782 -7.638 -10.250 1.00 89.00 107 ALA A O 1
ATOM 852 N N . THR A 1 108 ? 11.593 -6.031 -8.932 1.00 87.88 108 THR A N 1
ATOM 853 C CA . THR A 1 108 ? 12.425 -5.439 -9.994 1.00 87.88 108 THR A CA 1
ATOM 854 C C . THR A 1 108 ? 13.549 -6.391 -10.399 1.00 87.88 108 THR A C 1
ATOM 856 O O . THR A 1 108 ? 13.789 -6.563 -11.590 1.00 87.88 108 THR A O 1
ATOM 859 N N . LEU A 1 109 ? 14.219 -7.014 -9.426 1.00 87.50 109 LEU A N 1
ATOM 860 C CA . LEU A 1 109 ? 15.253 -8.013 -9.695 1.00 87.50 109 LEU A CA 1
ATOM 861 C C . LEU A 1 109 ? 14.676 -9.216 -10.443 1.00 87.50 109 LEU A C 1
ATOM 863 O O . LEU A 1 109 ? 15.255 -9.629 -11.437 1.00 87.50 109 LEU A O 1
ATOM 867 N N . GLU A 1 110 ? 13.521 -9.727 -10.015 1.00 86.50 110 GLU A N 1
ATOM 868 C CA . GLU A 1 110 ? 12.854 -10.868 -10.656 1.00 86.50 110 GLU A CA 1
ATOM 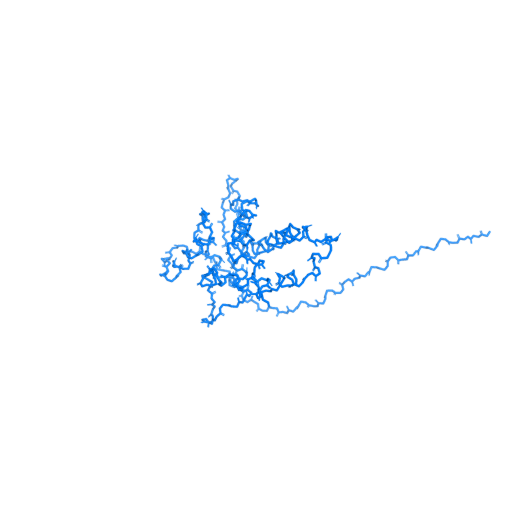869 C C . GLU A 1 110 ? 12.485 -10.576 -12.119 1.00 86.50 110 GLU A C 1
ATOM 871 O O . GLU A 1 110 ? 12.771 -11.385 -12.993 1.00 86.50 110 GLU A O 1
ATOM 876 N N . VAL A 1 111 ? 11.925 -9.396 -12.410 1.00 82.62 111 VAL A N 1
ATOM 877 C CA . VAL A 1 111 ? 11.560 -8.992 -13.782 1.00 82.62 111 VAL A CA 1
ATOM 878 C C . VAL A 1 111 ? 12.791 -8.679 -14.643 1.00 82.62 111 VAL A C 1
ATOM 880 O O . VAL A 1 111 ? 12.789 -8.908 -15.850 1.00 82.62 111 VAL A O 1
ATOM 883 N N . GLY A 1 112 ? 13.838 -8.106 -14.049 1.00 76.69 112 GLY A N 1
ATOM 884 C CA . GLY A 1 112 ? 15.045 -7.700 -14.769 1.00 76.69 112 GLY A CA 1
ATOM 885 C C . GLY A 1 112 ? 16.040 -8.833 -15.027 1.00 76.69 112 GLY A C 1
ATOM 886 O O . GLY A 1 112 ? 16.831 -8.724 -15.961 1.00 76.69 112 GLY A O 1
ATOM 887 N N . ALA A 1 113 ? 15.998 -9.908 -14.233 1.00 76.31 113 ALA A N 1
ATOM 888 C CA . ALA A 1 113 ? 16.977 -10.996 -14.274 1.00 76.31 113 ALA A CA 1
ATOM 889 C C . ALA A 1 113 ? 17.048 -11.717 -15.628 1.00 76.31 113 ALA A C 1
ATOM 891 O O . ALA A 1 113 ? 18.114 -12.193 -16.001 1.00 76.31 113 ALA A O 1
ATOM 892 N N . GLU A 1 114 ? 15.949 -11.772 -16.383 1.00 71.50 114 GLU A N 1
ATOM 893 C CA . GLU A 1 114 ? 15.915 -12.460 -17.682 1.00 71.50 114 GLU A CA 1
ATOM 894 C C . GLU A 1 114 ? 16.698 -11.725 -18.782 1.00 71.50 114 GLU A C 1
ATOM 896 O O . GLU A 1 114 ? 17.082 -12.337 -19.775 1.00 71.50 114 GLU A O 1
ATOM 901 N N . ASN A 1 115 ? 16.936 -10.418 -18.623 1.00 68.81 115 ASN A N 1
ATOM 902 C CA . ASN A 1 115 ? 17.412 -9.550 -19.705 1.00 68.81 115 ASN A CA 1
ATOM 903 C C . ASN A 1 115 ? 18.699 -8.779 -19.374 1.00 68.81 115 ASN A C 1
ATOM 905 O O . ASN A 1 115 ? 19.165 -7.998 -20.204 1.00 68.81 115 ASN A O 1
ATOM 909 N N . ALA A 1 116 ? 19.255 -8.945 -18.173 1.00 72.75 116 ALA A N 1
ATOM 910 C CA . ALA A 1 116 ? 20.391 -8.158 -17.706 1.00 72.75 116 ALA A CA 1
ATOM 911 C C . ALA A 1 116 ? 21.683 -8.983 -17.657 1.00 72.75 116 ALA A C 1
ATOM 913 O O . ALA A 1 116 ? 21.706 -10.086 -17.115 1.00 72.75 116 ALA A O 1
ATOM 914 N N . SER A 1 117 ? 22.771 -8.419 -18.188 1.00 74.81 117 SER A N 1
ATOM 915 C CA . SER A 1 117 ? 24.127 -8.966 -18.044 1.00 74.81 117 SER A CA 1
ATOM 916 C C . SER A 1 117 ? 24.680 -8.807 -16.626 1.00 74.81 117 SER A C 1
ATOM 918 O O . SER A 1 117 ? 25.441 -9.657 -16.172 1.00 74.81 117 SER A O 1
ATOM 920 N N . ASP A 1 118 ? 24.284 -7.737 -15.930 1.00 79.75 118 ASP A N 1
ATOM 921 C CA . ASP A 1 118 ? 24.610 -7.454 -14.531 1.00 79.75 118 ASP A CA 1
ATOM 922 C C . ASP A 1 118 ? 23.328 -7.058 -13.776 1.00 79.75 118 ASP A C 1
ATOM 924 O O . ASP A 1 118 ? 22.485 -6.311 -14.278 1.00 79.75 118 ASP A O 1
ATOM 928 N N . ALA A 1 119 ? 23.183 -7.522 -12.535 1.00 75.38 119 ALA A N 1
ATOM 929 C CA . ALA A 1 119 ? 22.085 -7.134 -11.656 1.00 75.38 119 ALA A CA 1
ATOM 930 C C . ALA A 1 119 ? 22.013 -5.609 -11.439 1.00 75.38 119 ALA A C 1
ATOM 932 O O . ALA A 1 119 ? 20.925 -5.069 -11.231 1.00 75.38 119 ALA A O 1
ATOM 933 N N . LEU A 1 120 ? 23.144 -4.896 -11.510 1.00 80.62 120 LEU A N 1
ATOM 934 C CA . LEU A 1 120 ? 23.171 -3.435 -11.390 1.00 80.62 120 LEU A CA 1
ATOM 935 C C . LEU A 1 120 ? 22.542 -2.714 -12.594 1.00 80.62 120 LEU A C 1
ATOM 937 O O . LEU A 1 120 ? 21.949 -1.643 -12.417 1.00 80.62 120 LEU A O 1
ATOM 941 N N . ASP A 1 121 ? 22.568 -3.315 -13.785 1.00 82.00 121 ASP A N 1
ATOM 942 C CA . ASP A 1 121 ? 21.964 -2.735 -14.993 1.00 82.00 121 ASP A CA 1
ATOM 943 C C . ASP A 1 121 ? 20.436 -2.638 -14.878 1.00 82.00 121 ASP A C 1
ATOM 945 O O . ASP A 1 121 ? 19.806 -1.701 -15.378 1.00 82.00 121 ASP A O 1
ATOM 949 N N . ILE A 1 122 ? 19.823 -3.550 -14.120 1.00 81.56 122 ILE A N 1
ATOM 950 C CA . ILE A 1 122 ? 18.384 -3.540 -13.837 1.00 81.56 122 ILE A CA 1
ATOM 951 C C . ILE A 1 122 ? 17.977 -2.215 -13.168 1.00 81.56 122 ILE A C 1
ATOM 953 O O . ILE A 1 122 ? 16.959 -1.607 -13.525 1.00 81.56 122 ILE A O 1
ATOM 957 N N . PHE A 1 123 ? 18.794 -1.730 -12.228 1.00 80.81 123 PHE A N 1
ATOM 958 C CA . PHE A 1 123 ? 18.528 -0.509 -11.463 1.00 80.81 123 PHE A CA 1
ATOM 959 C C . PHE A 1 123 ? 18.842 0.775 -12.239 1.00 80.81 123 PHE A C 1
ATOM 961 O O . PHE A 1 123 ? 18.304 1.839 -11.915 1.00 80.81 123 PHE A O 1
ATOM 968 N N . SER A 1 124 ? 19.666 0.702 -13.286 1.00 80.50 124 SER A N 1
ATOM 969 C CA . SER A 1 124 ? 19.965 1.849 -14.149 1.00 80.50 124 SER A CA 1
ATOM 970 C C . SER A 1 124 ? 18.871 2.100 -15.203 1.00 80.50 124 SER A C 1
ATOM 972 O O . SER A 1 124 ? 18.770 3.216 -15.737 1.00 80.50 124 SER A O 1
ATOM 974 N N . SER A 1 125 ? 17.997 1.109 -15.433 1.00 80.25 125 SER A N 1
ATOM 975 C CA . SER A 1 125 ? 16.928 1.143 -16.434 1.00 80.25 125 SER A CA 1
ATOM 976 C C . SER A 1 125 ? 15.925 2.296 -16.249 1.00 80.25 125 SER A C 1
ATOM 978 O O . SER A 1 125 ? 15.573 2.716 -15.139 1.00 80.25 125 SER A O 1
ATOM 980 N N . ALA A 1 126 ? 15.401 2.809 -17.369 1.00 82.06 126 ALA A N 1
ATOM 981 C CA . ALA A 1 126 ? 14.396 3.876 -17.367 1.00 82.06 126 ALA A CA 1
ATOM 982 C C . ALA A 1 126 ? 13.105 3.462 -16.637 1.00 82.06 126 ALA A C 1
ATOM 984 O O . ALA A 1 126 ? 12.508 4.275 -15.926 1.00 82.06 126 ALA A O 1
ATOM 985 N N . THR A 1 127 ? 12.699 2.198 -16.776 1.00 81.94 127 THR A N 1
ATOM 986 C CA . THR A 1 127 ? 11.545 1.621 -16.075 1.00 81.94 127 THR A CA 1
ATOM 987 C C . THR A 1 127 ? 11.762 1.642 -14.567 1.00 81.94 127 THR A C 1
ATOM 989 O O . THR A 1 127 ? 10.889 2.113 -13.836 1.00 81.94 127 THR A O 1
ATOM 992 N N . HIS A 1 128 ? 12.946 1.246 -14.088 1.00 83.81 128 HIS A N 1
ATOM 993 C CA . HIS A 1 128 ? 13.260 1.297 -12.663 1.00 83.81 128 HIS A CA 1
ATOM 994 C C . HIS A 1 128 ? 13.232 2.728 -12.112 1.00 83.81 128 HIS A C 1
ATOM 996 O O . HIS A 1 128 ? 12.563 3.003 -11.112 1.00 83.81 128 HIS A O 1
ATOM 1002 N N . LYS A 1 129 ? 13.856 3.683 -12.813 1.00 85.81 129 LYS A N 1
ATOM 1003 C CA . LYS A 1 129 ? 13.803 5.107 -12.435 1.00 85.81 129 LYS A CA 1
ATOM 1004 C C . LYS A 1 129 ? 12.366 5.625 -12.345 1.00 85.81 129 LYS A C 1
ATOM 1006 O O . LYS A 1 129 ? 12.053 6.428 -11.468 1.00 85.81 129 LYS A O 1
ATOM 1011 N N . LYS A 1 130 ? 11.465 5.165 -13.221 1.00 88.44 130 LYS A N 1
ATOM 1012 C CA . LYS A 1 130 ? 10.037 5.515 -13.173 1.00 88.44 130 LYS A CA 1
ATOM 1013 C C . LYS A 1 130 ? 9.313 4.840 -12.005 1.00 88.44 130 LYS A C 1
ATOM 1015 O O . LYS A 1 130 ? 8.504 5.509 -11.371 1.00 88.44 130 LYS A O 1
ATOM 1020 N N . LEU A 1 131 ? 9.624 3.594 -11.649 1.00 87.81 131 LEU A N 1
ATOM 1021 C CA . LEU A 1 131 ? 9.053 2.908 -10.473 1.00 87.81 131 LEU A CA 1
ATOM 1022 C C . LEU A 1 131 ? 9.394 3.584 -9.139 1.00 87.81 131 LEU A C 1
ATOM 1024 O O . LEU A 1 131 ? 8.656 3.444 -8.161 1.00 87.81 131 LEU A O 1
ATOM 1028 N N . GLN A 1 132 ? 10.499 4.329 -9.086 1.00 86.69 132 GLN A N 1
ATOM 1029 C CA . GLN A 1 132 ? 10.852 5.138 -7.922 1.00 86.69 132 GLN A CA 1
ATOM 1030 C C . GLN A 1 132 ? 10.060 6.452 -7.828 1.00 86.69 132 GLN A C 1
ATOM 1032 O O . GLN A 1 132 ? 9.964 7.031 -6.745 1.00 86.69 132 GLN A O 1
ATOM 1037 N N . LYS A 1 133 ? 9.463 6.931 -8.929 1.00 89.69 133 LYS A N 1
ATOM 1038 C CA . LYS A 1 133 ? 8.705 8.188 -8.930 1.00 89.69 133 LYS A CA 1
ATOM 1039 C C . LYS A 1 133 ? 7.395 8.029 -8.171 1.00 89.69 133 LYS A C 1
ATOM 1041 O O . LYS A 1 133 ? 6.613 7.113 -8.425 1.00 89.69 133 LYS A O 1
ATOM 1046 N N . GLN A 1 134 ? 7.097 9.012 -7.325 1.00 87.56 134 GLN A N 1
ATOM 1047 C CA . GLN A 1 134 ? 5.835 9.052 -6.589 1.00 87.56 134 GLN A CA 1
ATOM 1048 C C . GLN A 1 134 ? 4.613 9.040 -7.524 1.00 87.56 134 GLN A C 1
ATOM 1050 O O . GLN A 1 134 ? 3.626 8.353 -7.265 1.00 87.56 134 GLN A O 1
ATOM 1055 N N . SER A 1 135 ? 4.704 9.744 -8.652 1.00 89.44 135 SER A N 1
ATOM 1056 C CA . SER A 1 135 ? 3.633 9.808 -9.647 1.00 89.44 135 SER A CA 1
ATOM 1057 C C . SER A 1 135 ? 3.254 8.440 -10.220 1.00 89.44 135 SER A C 1
ATOM 1059 O O . SER A 1 135 ? 2.085 8.231 -10.529 1.00 89.44 135 SER A O 1
ATOM 1061 N N . THR A 1 136 ? 4.188 7.494 -10.326 1.00 91.50 136 THR A N 1
ATOM 1062 C CA . THR A 1 136 ? 3.922 6.149 -10.862 1.00 91.50 136 THR A CA 1
ATOM 1063 C C . THR A 1 136 ? 3.025 5.351 -9.925 1.00 91.50 136 THR A C 1
ATOM 1065 O O . THR A 1 136 ? 1.985 4.847 -10.347 1.00 91.50 136 THR A O 1
ATOM 1068 N N . LEU A 1 137 ? 3.376 5.299 -8.636 1.00 92.56 137 LEU A N 1
ATOM 1069 C CA . LEU A 1 137 ? 2.556 4.629 -7.627 1.00 92.56 137 LEU A CA 1
ATOM 1070 C C . LEU A 1 137 ? 1.188 5.309 -7.485 1.00 92.56 137 LEU A C 1
ATOM 1072 O O . LEU A 1 137 ? 0.167 4.637 -7.396 1.00 92.56 137 LEU A O 1
ATOM 1076 N N . SER A 1 138 ? 1.136 6.641 -7.529 1.00 90.75 138 SER A N 1
ATOM 1077 C CA . SER A 1 138 ? -0.138 7.357 -7.448 1.00 90.75 138 SER A CA 1
ATOM 1078 C C . SER A 1 138 ? -1.031 7.118 -8.668 1.00 90.75 138 SER A C 1
ATOM 1080 O O . SER A 1 138 ? -2.218 6.870 -8.489 1.00 90.75 138 SER A O 1
ATOM 1082 N N . ARG A 1 139 ? -0.480 7.095 -9.891 1.00 91.25 139 ARG A N 1
ATOM 1083 C CA . ARG A 1 139 ? -1.232 6.715 -11.104 1.00 91.25 139 ARG A CA 1
ATOM 1084 C C . ARG A 1 139 ? -1.773 5.295 -11.012 1.00 91.25 139 ARG A C 1
ATOM 1086 O O . ARG A 1 139 ? -2.925 5.069 -11.371 1.00 91.25 139 ARG A O 1
ATOM 1093 N N . PHE A 1 140 ? -0.967 4.359 -10.511 1.00 93.69 140 PHE A N 1
ATOM 1094 C CA . PHE A 1 140 ? -1.415 2.995 -10.242 1.00 93.69 140 PHE A CA 1
ATOM 1095 C C . PHE A 1 140 ? -2.617 2.979 -9.290 1.00 93.69 140 PHE A C 1
ATOM 1097 O O . PHE A 1 140 ? -3.658 2.418 -9.626 1.00 93.69 140 PHE A O 1
ATOM 1104 N N . LEU A 1 141 ? -2.514 3.655 -8.143 1.00 92.69 141 LEU A N 1
ATOM 1105 C CA . LEU A 1 141 ? -3.579 3.689 -7.139 1.00 92.69 141 LEU A CA 1
ATOM 1106 C C . LEU A 1 141 ? -4.853 4.372 -7.650 1.00 92.69 141 LEU A C 1
ATOM 1108 O O . LEU A 1 141 ? -5.950 3.870 -7.408 1.00 92.69 141 LEU A O 1
ATOM 1112 N N . SER A 1 142 ? -4.730 5.458 -8.414 1.00 90.31 142 SER A N 1
ATOM 1113 C CA . SER A 1 142 ? -5.873 6.095 -9.076 1.00 90.31 142 SER A CA 1
ATOM 1114 C C . SER A 1 142 ? -6.510 5.192 -10.132 1.00 90.31 142 SER A C 1
ATOM 1116 O O . SER A 1 142 ? -7.729 5.072 -10.174 1.00 90.31 142 SER A O 1
ATOM 1118 N N . GLY A 1 143 ? -5.713 4.469 -10.925 1.00 89.00 143 GLY A N 1
ATOM 1119 C CA . GLY A 1 143 ? -6.219 3.493 -11.897 1.00 89.00 143 GLY A CA 1
ATOM 1120 C C . GLY A 1 143 ? -6.964 2.308 -11.267 1.00 89.00 143 GLY A C 1
ATOM 1121 O O . GLY A 1 143 ? -7.745 1.646 -11.948 1.00 89.00 143 GLY A O 1
ATOM 1122 N N . LYS A 1 144 ? -6.748 2.050 -9.971 1.00 89.25 144 LYS A N 1
ATOM 1123 C CA . LYS A 1 144 ? -7.481 1.056 -9.170 1.00 89.25 144 LYS A CA 1
ATOM 1124 C C . LYS A 1 144 ? -8.658 1.658 -8.387 1.00 89.25 144 LYS A C 1
ATOM 1126 O O . LYS A 1 144 ? -9.302 0.932 -7.637 1.00 89.25 144 LYS A O 1
ATOM 1131 N N . GLY A 1 145 ? -8.929 2.960 -8.520 1.00 88.50 145 GLY A N 1
ATOM 1132 C CA . GLY A 1 145 ? -9.965 3.666 -7.754 1.00 88.50 145 GLY A CA 1
ATOM 1133 C C . GLY A 1 145 ? -9.645 3.823 -6.261 1.00 88.50 145 GLY A C 1
ATOM 1134 O O . GLY A 1 145 ? -10.512 4.194 -5.473 1.00 88.50 145 GLY A O 1
ATOM 1135 N N . TYR A 1 146 ? -8.406 3.545 -5.839 1.00 91.25 146 TYR A N 1
ATOM 1136 C CA . TYR A 1 146 ? -8.018 3.607 -4.428 1.00 91.25 146 TYR A CA 1
ATOM 1137 C C . TYR A 1 146 ? -7.957 5.052 -3.915 1.00 91.25 146 TYR A C 1
ATOM 1139 O O . TYR A 1 146 ? -8.353 5.323 -2.780 1.00 91.25 146 TYR A O 1
ATOM 1147 N N . SER A 1 147 ? -7.524 5.997 -4.762 1.00 89.25 147 SER A N 1
ATOM 1148 C CA . SER A 1 147 ? -7.405 7.423 -4.412 1.00 89.25 147 SER A CA 1
ATOM 1149 C C . SER A 1 147 ? -8.704 8.040 -3.898 1.00 89.25 147 SER A C 1
ATOM 1151 O O . SER A 1 147 ? -8.657 8.924 -3.044 1.00 89.25 147 SER A O 1
ATOM 1153 N N . ASP A 1 148 ? -9.846 7.538 -4.365 1.00 87.31 148 ASP A N 1
ATOM 1154 C CA . ASP A 1 148 ? -11.177 8.061 -4.040 1.00 87.31 148 ASP A CA 1
ATOM 1155 C C . ASP A 1 148 ? -11.614 7.679 -2.625 1.00 87.31 148 ASP A C 1
ATOM 1157 O O . ASP A 1 148 ? -12.554 8.250 -2.071 1.00 87.31 148 ASP A O 1
ATOM 1161 N N . SER A 1 149 ? -10.916 6.721 -2.014 1.00 89.25 149 SER A N 1
ATOM 1162 C CA . SER A 1 149 ? -11.129 6.334 -0.624 1.00 89.25 149 SER A CA 1
ATOM 1163 C C . SER A 1 149 ? -10.506 7.353 0.328 1.00 89.25 149 SER A C 1
ATOM 1165 O O . SER A 1 149 ? -11.079 7.649 1.373 1.00 89.25 149 SER A O 1
ATOM 1167 N N . VAL A 1 150 ? -9.391 7.975 -0.057 1.00 89.44 150 VAL A N 1
ATOM 1168 C CA . VAL A 1 150 ? -8.602 8.863 0.808 1.00 89.44 150 VAL A CA 1
ATOM 1169 C C . VAL A 1 150 ? -9.282 10.221 0.973 1.00 89.44 150 VAL A C 1
ATOM 1171 O O . VAL A 1 150 ? -9.758 10.820 0.006 1.00 89.44 150 VAL A O 1
ATOM 1174 N N . VAL A 1 151 ? -9.346 10.709 2.211 1.00 85.56 151 VAL A N 1
ATOM 1175 C CA . VAL A 1 151 ? -9.980 11.981 2.562 1.00 85.56 151 VAL A CA 1
ATOM 1176 C C . VAL A 1 151 ? -8.921 13.060 2.759 1.00 85.56 151 VAL A C 1
ATOM 1178 O O . VAL A 1 151 ? -7.978 12.897 3.533 1.00 85.56 151 VAL A O 1
ATOM 1181 N N . THR A 1 152 ? -9.114 14.194 2.089 1.00 79.88 152 THR A N 1
ATOM 1182 C CA . THR A 1 152 ? -8.332 15.416 2.291 1.00 79.88 152 THR A CA 1
ATOM 1183 C C . THR A 1 152 ? -9.122 16.430 3.110 1.00 79.88 152 THR A C 1
ATOM 1185 O O . THR A 1 152 ? -10.352 16.429 3.113 1.00 79.88 152 THR A O 1
ATOM 1188 N N . SER A 1 153 ? -8.419 17.316 3.814 1.00 68.56 153 SER A N 1
ATOM 1189 C CA . SER A 1 153 ? -9.038 18.435 4.535 1.00 68.56 153 SER A CA 1
ATOM 1190 C C . SER A 1 153 ? -9.514 19.558 3.608 1.00 68.56 153 SER A C 1
ATOM 1192 O O . SER A 1 153 ? -10.311 20.385 4.031 1.00 68.56 153 SER A O 1
ATOM 1194 N N . THR A 1 154 ? -9.033 19.601 2.362 1.00 64.44 154 THR A N 1
ATOM 1195 C CA . THR A 1 154 ? -9.174 20.762 1.469 1.00 64.44 154 THR A CA 1
ATOM 1196 C C . THR A 1 154 ? -10.189 20.576 0.342 1.00 64.44 154 THR A C 1
ATOM 1198 O O . THR A 1 154 ? -10.380 21.496 -0.446 1.00 64.44 154 THR A O 1
ATOM 1201 N N . GLY A 1 155 ? -10.824 19.404 0.209 1.00 59.78 155 GLY A N 1
ATOM 1202 C CA . GLY A 1 155 ? -11.799 19.134 -0.861 1.00 59.78 155 GLY A CA 1
ATOM 1203 C C . GLY A 1 155 ? -11.218 19.121 -2.286 1.00 59.78 155 GLY A C 1
ATOM 1204 O O . GLY A 1 155 ? -11.959 18.925 -3.244 1.00 59.78 155 GLY A O 1
ATOM 1205 N N . GLN A 1 156 ? -9.903 19.307 -2.436 1.00 70.06 156 GLN A N 1
ATOM 1206 C CA . GLN A 1 156 ? -9.181 19.223 -3.706 1.00 70.06 156 GLN A CA 1
ATOM 1207 C C . GLN A 1 156 ? -8.772 17.781 -4.036 1.00 70.06 156 GLN A C 1
ATOM 1209 O O . GLN A 1 156 ? -8.856 16.885 -3.188 1.00 70.06 156 GLN A O 1
ATOM 1214 N N . SER A 1 157 ? -8.278 17.575 -5.265 1.00 71.88 157 SER A N 1
ATOM 1215 C CA . SER A 1 157 ? -7.675 16.312 -5.702 1.00 71.88 157 SER A CA 1
ATOM 1216 C C . SER A 1 157 ? -6.656 15.812 -4.681 1.00 71.88 157 SER A C 1
ATOM 1218 O O . SER A 1 157 ? -5.775 16.569 -4.266 1.00 71.88 157 SER A O 1
ATOM 1220 N N . THR A 1 158 ? -6.757 14.541 -4.294 1.00 79.19 158 THR A N 1
ATOM 1221 C CA . THR A 1 158 ? -5.908 13.973 -3.248 1.00 79.19 158 THR A CA 1
ATOM 1222 C C . THR A 1 158 ? -4.425 14.052 -3.627 1.00 79.19 158 THR A C 1
ATOM 1224 O O . THR A 1 158 ? -4.026 13.453 -4.629 1.00 79.19 158 THR A O 1
ATOM 1227 N N . PRO A 1 159 ? -3.580 14.738 -2.831 1.00 85.31 159 PRO A N 1
ATOM 1228 C CA . PRO A 1 159 ? -2.148 14.802 -3.086 1.00 85.31 159 PRO A CA 1
ATOM 1229 C C . PRO A 1 159 ? -1.526 13.408 -3.171 1.00 85.31 159 PRO A C 1
ATOM 1231 O O . PRO A 1 159 ? -1.816 12.539 -2.346 1.00 85.31 159 PRO A O 1
ATOM 1234 N N . TYR A 1 160 ? -0.600 13.211 -4.113 1.00 86.50 160 TYR A N 1
ATOM 1235 C CA . TYR A 1 160 ? 0.090 11.930 -4.321 1.00 86.50 160 TYR A CA 1
ATOM 1236 C C . TYR A 1 160 ? 0.670 11.346 -3.031 1.00 86.50 160 TYR A C 1
ATOM 1238 O O . TYR A 1 160 ? 0.471 10.166 -2.744 1.00 86.50 160 TYR A O 1
ATOM 1246 N N . LYS A 1 161 ? 1.299 12.195 -2.210 1.00 88.12 161 LYS A N 1
ATOM 1247 C CA . LYS A 1 161 ? 1.872 11.811 -0.917 1.00 88.12 161 LYS A CA 1
ATOM 1248 C C . LYS A 1 161 ? 0.827 11.248 0.054 1.00 88.12 161 LYS A C 1
ATOM 1250 O O . LYS A 1 161 ? 1.120 10.289 0.755 1.00 88.12 161 LYS A O 1
ATOM 1255 N N . MET A 1 162 ? -0.392 11.792 0.075 1.00 89.75 162 MET A N 1
ATOM 1256 C CA . MET A 1 162 ? -1.468 11.290 0.940 1.00 89.75 162 MET A CA 1
ATOM 1257 C C . MET A 1 162 ? -1.977 9.927 0.477 1.00 89.75 162 MET A C 1
ATOM 1259 O O . MET A 1 162 ? -2.170 9.039 1.301 1.00 89.75 162 MET A O 1
ATOM 1263 N N . VAL A 1 163 ? -2.151 9.734 -0.833 1.00 91.38 163 VAL A N 1
ATOM 1264 C CA . VAL A 1 163 ? -2.587 8.437 -1.377 1.00 91.38 163 VAL A CA 1
ATOM 1265 C C . VAL A 1 163 ? -1.564 7.340 -1.064 1.00 91.38 163 VAL A C 1
ATOM 1267 O O . VAL A 1 163 ? -1.937 6.231 -0.688 1.00 91.38 163 VAL A O 1
ATOM 1270 N N . GLN A 1 164 ? -0.273 7.657 -1.160 1.00 93.62 164 GLN A N 1
ATOM 1271 C CA . GLN A 1 164 ? 0.804 6.728 -0.810 1.00 93.62 164 GLN A CA 1
ATOM 1272 C C . GLN A 1 164 ? 0.870 6.441 0.683 1.00 93.62 164 GLN A C 1
ATOM 1274 O O . GLN A 1 164 ? 0.941 5.282 1.069 1.00 93.62 164 GLN A O 1
ATOM 1279 N N . SER A 1 165 ? 0.801 7.483 1.510 1.00 94.44 165 SER A N 1
ATOM 1280 C CA . SER A 1 165 ? 0.756 7.351 2.966 1.00 94.44 165 SER A CA 1
ATOM 1281 C C . SER A 1 165 ? -0.399 6.441 3.397 1.00 94.44 165 SER A C 1
ATOM 1283 O O . SER A 1 165 ? -0.192 5.490 4.144 1.00 94.44 165 SER A O 1
ATOM 1285 N N . SER A 1 166 ? -1.588 6.623 2.812 1.00 95.12 166 SER A N 1
ATOM 1286 C CA . SER A 1 166 ? -2.739 5.735 3.018 1.00 95.12 166 SER A CA 1
ATOM 1287 C C . SER A 1 166 ? -2.434 4.273 2.668 1.00 95.12 166 SER A C 1
ATOM 1289 O O . SER A 1 166 ? -2.734 3.384 3.465 1.00 95.12 166 SER A O 1
ATOM 1291 N N . LEU A 1 167 ? -1.807 4.012 1.512 1.00 96.31 167 LEU A N 1
ATOM 1292 C CA . LEU A 1 167 ? -1.390 2.658 1.133 1.00 96.31 167 LEU A CA 1
ATOM 1293 C C . LEU A 1 167 ? -0.370 2.083 2.126 1.00 96.31 167 LEU A C 1
ATOM 1295 O O . LEU A 1 167 ? -0.472 0.919 2.498 1.00 96.31 167 LEU A O 1
ATOM 1299 N N . PHE A 1 168 ? 0.620 2.866 2.552 1.00 97.06 168 PHE A N 1
ATOM 1300 C CA . PHE A 1 168 ? 1.646 2.394 3.477 1.00 97.06 168 PHE A CA 1
ATOM 1301 C C . PHE A 1 168 ? 1.065 2.094 4.859 1.00 97.06 168 PHE A C 1
ATOM 1303 O O . PHE A 1 168 ? 1.370 1.048 5.421 1.00 97.06 168 PHE A O 1
ATOM 1310 N N . ILE A 1 169 ? 0.152 2.924 5.368 1.00 96.69 169 ILE A N 1
ATOM 1311 C CA . ILE A 1 169 ? -0.600 2.612 6.590 1.00 96.69 169 ILE A CA 1
ATOM 1312 C C . ILE A 1 169 ? -1.350 1.288 6.407 1.00 96.69 169 ILE A C 1
ATOM 1314 O O . ILE A 1 169 ? -1.240 0.406 7.253 1.00 96.69 169 ILE A O 1
ATOM 1318 N N . LEU A 1 170 ? -2.055 1.104 5.285 1.00 96.69 170 LEU A N 1
ATOM 1319 C CA . LEU A 1 170 ? -2.795 -0.126 5.002 1.00 96.69 170 LEU A CA 1
ATOM 1320 C C . LEU A 1 170 ? -1.888 -1.367 4.966 1.00 96.69 170 LEU A C 1
ATOM 1322 O O . LEU A 1 170 ? -2.224 -2.394 5.550 1.00 96.69 170 LEU A O 1
ATOM 1326 N N . LEU A 1 171 ? -0.719 -1.272 4.332 1.00 97.25 171 LEU A N 1
ATOM 1327 C CA . LEU A 1 171 ? 0.273 -2.350 4.306 1.00 97.25 171 LEU A CA 1
ATOM 1328 C C . LEU A 1 171 ? 0.817 -2.663 5.700 1.00 97.25 171 LEU A C 1
ATOM 1330 O O . LEU A 1 171 ? 0.947 -3.834 6.053 1.00 97.25 171 LEU A O 1
AT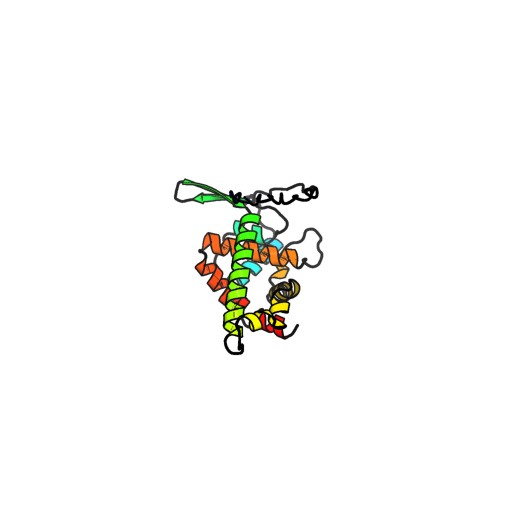OM 1334 N N . GLY A 1 172 ? 1.098 -1.632 6.501 1.00 96.94 172 GLY A N 1
ATOM 1335 C CA . GLY A 1 172 ? 1.494 -1.796 7.896 1.00 96.94 172 GLY A CA 1
ATOM 1336 C C . GLY A 1 172 ? 0.423 -2.514 8.710 1.00 96.94 172 GLY A C 1
ATOM 1337 O O . GLY A 1 172 ? 0.738 -3.413 9.483 1.00 96.94 172 GLY A O 1
ATOM 1338 N N . ILE A 1 173 ? -0.850 -2.179 8.488 1.00 95.69 173 ILE A N 1
ATOM 1339 C CA . ILE A 1 173 ? -1.993 -2.838 9.130 1.00 95.69 173 ILE A CA 1
ATOM 1340 C C . ILE A 1 173 ? -2.076 -4.308 8.728 1.00 95.69 173 ILE A C 1
ATOM 1342 O O . ILE A 1 173 ? -2.236 -5.160 9.599 1.00 95.69 173 ILE A O 1
ATOM 1346 N N . ILE A 1 174 ? -1.955 -4.621 7.435 1.00 96.44 174 ILE A N 1
ATOM 1347 C CA . ILE A 1 174 ? -1.982 -6.007 6.953 1.00 96.44 174 ILE A CA 1
ATOM 1348 C C . ILE A 1 174 ? -0.835 -6.801 7.586 1.00 96.44 174 ILE A C 1
ATOM 1350 O O . ILE A 1 174 ? -1.060 -7.893 8.103 1.00 96.44 174 ILE A O 1
ATOM 1354 N N . ALA A 1 175 ? 0.373 -6.234 7.612 1.00 96.00 175 ALA A N 1
ATOM 1355 C CA . ALA A 1 175 ? 1.534 -6.870 8.223 1.00 96.00 175 ALA A CA 1
ATOM 1356 C C . ALA A 1 175 ? 1.360 -7.081 9.733 1.00 96.00 175 ALA A C 1
ATOM 1358 O O . ALA A 1 175 ? 1.740 -8.128 10.251 1.00 96.00 175 ALA A O 1
ATOM 1359 N N . TYR A 1 176 ? 0.763 -6.113 10.429 1.00 93.00 176 TYR A N 1
ATOM 1360 C CA . TYR A 1 176 ? 0.477 -6.205 11.856 1.00 93.00 176 TYR A CA 1
ATOM 1361 C C . TYR A 1 176 ? -0.603 -7.256 12.169 1.00 93.00 176 TYR A C 1
ATOM 1363 O O . TYR A 1 176 ? -0.438 -8.050 13.089 1.00 93.00 176 TYR A O 1
ATOM 1371 N N . LYS A 1 177 ? -1.704 -7.286 11.405 1.00 92.38 177 LYS A N 1
ATOM 1372 C CA . LYS A 1 177 ? -2.865 -8.154 11.673 1.00 92.38 177 LYS A CA 1
ATOM 1373 C C . LYS A 1 177 ? -2.713 -9.579 11.158 1.00 92.38 177 LYS A C 1
ATOM 1375 O O . LYS A 1 177 ? -3.207 -10.496 11.802 1.00 92.38 177 LYS A O 1
ATOM 1380 N N . PHE A 1 178 ? -2.075 -9.754 10.007 1.00 93.69 178 PHE A N 1
ATOM 1381 C CA . PHE A 1 178 ? -1.995 -11.037 9.301 1.00 93.69 178 PHE A CA 1
ATOM 1382 C C . PHE A 1 178 ? -0.557 -11.526 9.109 1.00 93.69 178 PHE A C 1
ATOM 1384 O O . PHE A 1 178 ? -0.332 -12.563 8.487 1.00 93.69 178 PHE A O 1
ATOM 1391 N N . GLY A 1 179 ? 0.424 -10.780 9.616 1.00 93.50 179 GLY A N 1
ATOM 1392 C CA . GLY A 1 179 ? 1.837 -11.102 9.501 1.00 93.50 179 GLY A CA 1
ATOM 1393 C C . GLY A 1 179 ? 2.483 -10.614 8.203 1.00 93.50 179 GLY A C 1
ATOM 1394 O O . GLY A 1 179 ? 1.835 -10.306 7.199 1.00 93.50 179 GLY A O 1
ATOM 1395 N N . LYS A 1 180 ? 3.821 -10.587 8.220 1.00 94.69 180 LYS A N 1
ATOM 1396 C CA . LYS A 1 180 ? 4.664 -10.148 7.097 1.00 94.69 180 LYS A CA 1
ATOM 1397 C C . LYS A 1 180 ? 4.330 -10.875 5.791 1.00 94.69 180 LYS A C 1
ATOM 1399 O O . LYS A 1 180 ? 4.205 -10.224 4.760 1.00 94.69 180 LYS A O 1
ATOM 1404 N N . LYS A 1 181 ? 4.183 -12.204 5.836 1.00 94.50 181 LYS A N 1
ATOM 1405 C CA . LYS A 1 181 ? 3.955 -13.038 4.645 1.00 94.50 181 LYS A CA 1
ATOM 1406 C C . LYS A 1 181 ? 2.690 -12.615 3.890 1.00 94.50 181 LYS A C 1
ATOM 1408 O O . LYS A 1 181 ? 2.752 -12.380 2.690 1.00 94.50 181 LYS A O 1
ATOM 1413 N N . SER A 1 182 ? 1.591 -12.396 4.608 1.00 94.75 182 SER A N 1
ATOM 1414 C CA . SER A 1 182 ? 0.318 -11.944 4.036 1.00 94.75 182 SER A CA 1
ATOM 1415 C C . SER A 1 182 ? 0.427 -10.563 3.376 1.00 94.75 182 SER A C 1
ATOM 1417 O O . SER A 1 182 ? -0.145 -10.330 2.314 1.00 94.75 182 SER A O 1
ATOM 1419 N N . ALA A 1 183 ? 1.207 -9.644 3.957 1.00 95.81 183 ALA A N 1
ATOM 1420 C CA . ALA A 1 183 ? 1.464 -8.335 3.351 1.00 95.81 183 ALA A CA 1
ATOM 1421 C C . ALA A 1 183 ? 2.294 -8.437 2.059 1.00 95.81 183 ALA A C 1
ATOM 1423 O O . ALA A 1 183 ? 2.038 -7.705 1.101 1.00 95.81 183 ALA A O 1
ATOM 1424 N N . GLN A 1 184 ? 3.263 -9.356 2.017 1.00 95.12 184 GLN A N 1
ATOM 1425 C CA . GLN A 1 184 ? 4.046 -9.633 0.810 1.00 95.12 184 GLN A CA 1
ATOM 1426 C C . GLN A 1 184 ? 3.158 -10.231 -0.287 1.00 95.12 184 GLN A C 1
ATOM 1428 O O . GLN A 1 184 ? 3.153 -9.728 -1.406 1.00 95.12 184 GLN A O 1
ATOM 1433 N N . GLU A 1 185 ? 2.351 -11.243 0.036 1.00 94.19 185 GLU A N 1
ATOM 1434 C CA . GLU A 1 185 ? 1.405 -11.860 -0.903 1.00 94.19 185 GLU A CA 1
ATOM 1435 C C . GLU A 1 185 ? 0.409 -10.838 -1.459 1.00 94.19 185 GLU A C 1
ATOM 1437 O O . GLU A 1 185 ? 0.185 -10.787 -2.670 1.00 94.19 185 GLU A O 1
ATOM 1442 N N . PHE A 1 186 ? -0.114 -9.955 -0.605 1.00 95.06 186 PHE A N 1
ATOM 1443 C CA . PHE A 1 186 ? -0.964 -8.847 -1.030 1.00 95.06 186 PHE A CA 1
ATOM 1444 C C . PHE A 1 186 ? -0.260 -7.934 -2.046 1.00 95.06 186 PHE A C 1
ATOM 1446 O O . PHE A 1 186 ? -0.824 -7.634 -3.101 1.00 95.06 186 PHE A O 1
ATOM 1453 N N . LEU A 1 187 ? 0.977 -7.506 -1.767 1.00 94.62 187 LEU A N 1
ATOM 1454 C CA . LEU A 1 187 ? 1.757 -6.669 -2.685 1.00 94.62 187 LEU A CA 1
ATOM 1455 C C . LEU A 1 187 ? 1.997 -7.368 -4.024 1.00 94.62 187 LEU A C 1
ATOM 1457 O O . LEU A 1 187 ? 1.783 -6.769 -5.082 1.00 94.62 187 LEU A O 1
ATOM 1461 N N . GLN A 1 188 ? 2.380 -8.642 -3.986 1.00 92.25 188 GLN A N 1
ATOM 1462 C CA . GLN A 1 188 ? 2.615 -9.425 -5.191 1.00 92.25 188 GLN A CA 1
ATOM 1463 C C . GLN A 1 188 ? 1.346 -9.548 -6.033 1.00 92.25 188 GLN A C 1
ATOM 1465 O O . GLN A 1 188 ? 1.366 -9.229 -7.220 1.00 92.25 188 GLN A O 1
ATOM 1470 N N . GLN A 1 189 ? 0.217 -9.913 -5.428 1.00 91.25 189 GLN A N 1
ATOM 1471 C CA . GLN A 1 189 ? -1.033 -10.137 -6.154 1.00 91.25 189 GLN A CA 1
ATOM 1472 C C . GLN A 1 189 ? -1.688 -8.842 -6.641 1.00 91.25 189 GLN A C 1
ATOM 1474 O O . GLN A 1 189 ? -2.181 -8.778 -7.769 1.00 91.25 189 GLN A O 1
ATOM 1479 N N . LYS A 1 190 ? -1.728 -7.799 -5.805 1.00 90.25 190 LYS A N 1
ATOM 1480 C CA . LYS A 1 190 ? -2.503 -6.585 -6.098 1.00 90.25 190 LYS A CA 1
ATOM 1481 C C . LYS A 1 190 ? -1.674 -5.514 -6.793 1.00 90.25 190 LYS A C 1
ATOM 1483 O O . LYS A 1 190 ? -2.223 -4.812 -7.645 1.00 90.25 190 LYS A O 1
ATOM 1488 N N . VAL A 1 191 ? -0.377 -5.402 -6.496 1.00 91.88 191 VAL A N 1
ATOM 1489 C CA . VAL A 1 191 ? 0.478 -4.305 -6.988 1.00 91.88 191 VAL A CA 1
ATOM 1490 C C . VAL A 1 191 ? 1.403 -4.739 -8.121 1.00 91.88 191 VAL A C 1
ATOM 1492 O O . VAL A 1 191 ? 1.410 -4.087 -9.167 1.00 91.88 191 VAL A O 1
ATOM 1495 N N . PHE A 1 192 ? 2.158 -5.824 -7.939 1.00 90.19 192 PHE A N 1
ATOM 1496 C CA . PHE A 1 192 ? 3.228 -6.202 -8.872 1.00 90.19 192 PHE A CA 1
ATOM 1497 C C . PHE A 1 192 ? 2.777 -7.149 -9.989 1.00 90.19 192 PHE A C 1
ATOM 1499 O O . PHE A 1 192 ? 3.219 -6.980 -11.120 1.00 90.19 192 PHE A O 1
ATOM 1506 N N . SER A 1 193 ? 1.836 -8.059 -9.721 1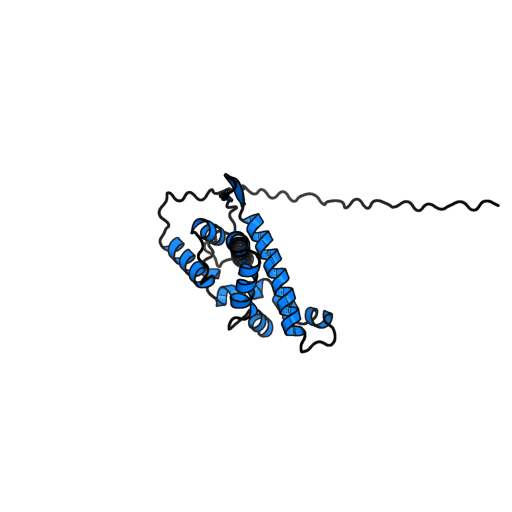.00 84.44 193 SER A N 1
ATOM 1507 C CA . SER A 1 193 ? 1.390 -9.086 -10.682 1.00 84.44 193 SER A CA 1
ATOM 1508 C C . SER A 1 193 ? -0.019 -8.858 -11.244 1.00 84.44 193 SER A C 1
ATOM 1510 O O . SER A 1 193 ? -0.486 -9.626 -12.081 1.00 84.44 193 SER A O 1
ATOM 1512 N N . SER A 1 194 ? -0.737 -7.819 -10.801 1.00 76.38 194 SER A N 1
ATOM 1513 C CA . SER A 1 194 ? -2.109 -7.580 -11.272 1.00 76.38 194 SER A CA 1
ATOM 1514 C C . SER A 1 194 ? -2.154 -7.098 -12.729 1.00 76.38 194 SER A C 1
ATOM 1516 O O . SER A 1 194 ? -1.210 -6.499 -13.232 1.00 76.38 194 SER A O 1
ATOM 1518 N N . ARG A 1 195 ? -3.284 -7.288 -13.427 1.00 71.94 195 ARG A N 1
ATOM 1519 C CA . ARG A 1 195 ? -3.500 -6.620 -14.727 1.00 71.94 195 ARG A CA 1
ATOM 1520 C C . ARG A 1 195 ? -3.394 -5.104 -14.544 1.00 71.94 195 ARG A C 1
ATOM 1522 O O . ARG A 1 195 ? -4.042 -4.565 -13.635 1.00 71.94 195 ARG A O 1
ATOM 1529 N N . ARG A 1 196 ? -2.637 -4.420 -15.414 1.00 80.06 196 ARG A N 1
ATOM 1530 C CA . ARG A 1 196 ? -2.247 -3.009 -15.223 1.00 80.06 196 ARG A CA 1
ATOM 1531 C C . ARG A 1 196 ? -1.456 -2.824 -13.922 1.00 80.06 196 ARG A C 1
ATOM 1533 O O . ARG A 1 196 ? -1.801 -1.969 -13.101 1.00 80.06 196 ARG A O 1
ATOM 1540 N N . ASN A 1 197 ? -0.453 -3.676 -13.705 1.00 87.56 197 ASN A N 1
ATOM 1541 C CA . ASN A 1 197 ? 0.459 -3.558 -12.569 1.00 87.56 197 ASN A CA 1
ATOM 1542 C C . ASN A 1 197 ? 1.315 -2.287 -12.669 1.00 87.56 197 ASN A C 1
ATOM 1544 O O . ASN A 1 197 ? 1.328 -1.564 -13.671 1.00 87.56 197 ASN A O 1
ATOM 1548 N N . ILE A 1 198 ? 2.052 -2.012 -11.597 1.00 90.75 198 ILE A N 1
ATOM 1549 C CA . ILE A 1 198 ? 2.904 -0.828 -11.522 1.00 90.75 198 ILE A CA 1
ATOM 1550 C C . ILE A 1 198 ? 4.053 -0.839 -12.552 1.00 90.75 198 ILE A C 1
ATOM 1552 O O . ILE A 1 198 ? 4.458 0.233 -13.005 1.00 90.75 198 ILE A O 1
ATOM 1556 N N . PHE A 1 199 ? 4.536 -2.013 -12.977 1.00 88.50 199 PHE A N 1
ATOM 1557 C CA . PHE A 1 199 ? 5.581 -2.142 -14.000 1.00 88.50 199 PHE A CA 1
ATOM 1558 C C . PHE A 1 199 ? 5.073 -1.739 -15.389 1.00 88.50 199 PHE A C 1
ATOM 1560 O O . PHE A 1 199 ? 5.742 -0.971 -16.078 1.00 88.50 199 PHE A O 1
ATOM 1567 N N . GLU A 1 200 ? 3.860 -2.146 -15.774 1.00 87.44 200 GLU A N 1
ATOM 1568 C CA . GLU A 1 200 ? 3.219 -1.706 -17.020 1.00 87.44 200 GLU A CA 1
ATOM 1569 C C . GLU A 1 200 ? 3.019 -0.184 -17.053 1.00 87.44 200 GLU A C 1
ATOM 1571 O O . GLU A 1 200 ? 3.217 0.462 -18.084 1.00 87.44 200 GLU A O 1
ATOM 1576 N N . ILE A 1 201 ? 2.627 0.408 -15.920 1.00 87.94 201 ILE A N 1
ATOM 1577 C CA . ILE A 1 201 ? 2.445 1.861 -15.803 1.00 87.94 201 ILE A CA 1
ATOM 1578 C C . ILE A 1 201 ? 3.789 2.580 -15.925 1.00 87.94 201 ILE A C 1
ATOM 1580 O O . ILE A 1 201 ? 3.870 3.612 -16.597 1.00 87.94 201 ILE A O 1
ATOM 1584 N N . ALA A 1 202 ? 4.842 2.037 -15.313 1.00 85.94 202 ALA A N 1
ATOM 1585 C CA . ALA A 1 202 ? 6.194 2.567 -15.431 1.00 85.94 202 ALA A CA 1
ATOM 1586 C C . ALA A 1 202 ? 6.743 2.451 -16.862 1.00 85.94 202 ALA A C 1
ATOM 1588 O O . ALA A 1 202 ? 7.414 3.369 -17.318 1.00 85.94 202 ALA A O 1
ATOM 1589 N N . ALA A 1 203 ? 6.434 1.373 -17.585 1.00 85.19 203 ALA A N 1
ATOM 1590 C CA . ALA A 1 203 ? 6.882 1.178 -18.963 1.00 85.19 203 ALA A CA 1
ATOM 1591 C C . ALA A 1 203 ? 6.216 2.151 -19.958 1.00 85.19 203 ALA A C 1
ATOM 1593 O O . ALA A 1 203 ? 6.866 2.592 -20.901 1.00 85.19 203 ALA A O 1
ATOM 1594 N N . LYS A 1 204 ? 4.941 2.509 -19.736 1.00 80.69 204 LYS A N 1
ATOM 1595 C CA . LYS A 1 204 ? 4.153 3.403 -20.614 1.00 80.69 204 LYS A CA 1
ATOM 1596 C C . LYS A 1 204 ? 4.319 4.902 -20.331 1.00 80.69 204 LYS A C 1
ATOM 1598 O O . LYS A 1 204 ? 3.971 5.714 -21.183 1.00 80.69 204 LYS A O 1
ATOM 1603 N N . SER A 1 205 ? 4.742 5.260 -19.115 1.00 59.44 205 SER A N 1
ATOM 1604 C CA . SER A 1 205 ? 4.954 6.657 -18.672 1.00 59.44 205 SER A CA 1
ATOM 1605 C C . SER A 1 205 ? 6.248 7.242 -19.211 1.00 59.44 205 SER A C 1
ATOM 1607 O O . SER A 1 205 ? 6.472 8.457 -19.036 1.00 59.44 205 SER A O 1
#